Protein AF-A0A5R1Z1X8-F1 (afdb_monomer)

Solvent-accessible surface area (backbone atoms only — not comparable to full-atom values): 11092 Å² total; per-residue (Å²): 128,85,74,76,87,57,72,74,75,37,74,92,45,67,73,65,68,77,45,80,35,61,63,81,52,94,76,47,66,66,71,67,28,64,39,54,99,92,38,79,54,52,81,64,60,71,83,35,52,43,50,48,66,38,90,89,41,70,62,72,65,45,33,52,54,50,53,50,54,43,47,51,56,52,50,58,60,59,70,70,65,75,91,75,96,71,67,66,36,78,40,75,47,80,48,78,76,47,49,74,57,95,52,37,78,77,45,58,49,54,54,52,50,55,52,44,54,53,40,46,74,52,57,19,48,74,46,75,70,58,67,83,80,42,56,89,53,40,82,72,51,46,82,71,40,95,44,67,70,58,28,49,51,55,50,50,54,53,53,52,49,52,50,50,30,60,77,66,74,48,80,68,84,70,58,74,39,80,77,97

Nearest PDB structures (foldseek):
  6u7l-assembly1_B  TM=9.646E-01  e=3.466E-11  Escherichia coli K-12
  6u7l-assembly2_C  TM=9.697E-01  e=1.809E-10  Escherichia coli K-12
  6u7l-assembly2_D  TM=9.682E-01  e=2.173E-10  Escherichia coli K-12
  6u7l-assembly1_A  TM=9.613E-01  e=1.809E-10  Escherichia coli K-12

Foldseek 3Di:
DPDDPCPCPPCVVVLQAAAEACQPDPDDPCNVQPADPVGHHRDDDPLSYQHQPPPPADDPVSSVVSNVVSVVVSCVVVVPDDDDDDQLLADAEEDDDFQDDPCCVVPVVVVVVVVCVVSVVSNHHYYYDDLLVCVVVLVVVLVVDPDPVRSVVSVVVNVVVVVVCVVVVHDSVCPVPNGD

Sequence (180 aa):
LRPMPTPPLNPKRGGDVIVTGLGCAQLQPERLLEGTEDVPAIAVESASIVRLQDEQHVGFKSMVDDILRVAERHLTKLNQRQRETCPASELVVGMQCGGSDAFSGVTANPAVGYASDLLVRCGATVMFSEVTEVRDAIHLLTPRAINEAVGKRLLDEMAWYDNYLEMGKTDRGATPSPRN

Secondary structure (DSSP, 8-state):
-PPP--GGGSGGGTT---EEE-SSSSS-HHHHHS-BTTB------GGGEEETT-TT--HHHHHHHHHHHHHHHHHHHHTT-------GGG-EEEE--SS--TTGGGTHHHHHHHHHHHHHHTT-EEEE--HHHHGGGHHHHGGGSSSHHHHHHHHHHHHHHHHHHHHHT--STT-S-S--

InterPro domains:
  IPR048332 D-galactarate/Altronate dehydratase, C-terminal domain [PF20629] (88-180)
  IPR052172 UxaA family altronate/galactarate dehydratases [PTHR30536] (11-180)

pLDDT: mean 86.93, std 13.55, range [37.25, 98.44]

Organism: Salmonella enteritidis (NCBI:txid149539)

Mean predicted aligned error: 7.52 Å

Radius of gyration: 22.08 Å; Cα contacts (8 Å, |Δi|>4): 144; chains: 1; bounding box: 52×45×54 Å

Structure (mmCIF, N/CA/C/O backbone):
data_AF-A0A5R1Z1X8-F1
#
_entry.id   AF-A0A5R1Z1X8-F1
#
loop_
_atom_site.group_PDB
_atom_site.id
_atom_site.type_symbol
_atom_site.label_atom_id
_atom_site.label_alt_id
_atom_site.label_comp_id
_atom_site.label_asym_id
_atom_site.label_entity_id
_atom_site.label_seq_id
_atom_site.pdbx_PDB_ins_code
_atom_site.Cartn_x
_atom_site.Cartn_y
_atom_site.Cartn_z
_atom_site.occupancy
_atom_site.B_iso_or_equiv
_atom_site.auth_seq_id
_atom_site.auth_comp_id
_atom_site.auth_asym_id
_atom_site.auth_atom_id
_atom_site.pdbx_PDB_model_num
ATOM 1 N N . LEU A 1 1 ? -11.081 17.308 -4.611 1.00 39.88 1 LEU A N 1
ATOM 2 C CA . LEU A 1 1 ? -10.103 16.675 -3.699 1.00 39.88 1 LEU A CA 1
ATOM 3 C C . LEU A 1 1 ? -10.049 15.203 -4.078 1.00 39.88 1 LEU A C 1
ATOM 5 O O . LEU A 1 1 ? -11.066 14.546 -3.902 1.00 39.88 1 LEU A O 1
ATOM 9 N N . ARG A 1 2 ? -8.948 14.699 -4.663 1.00 37.34 2 ARG A N 1
ATOM 10 C CA . ARG A 1 2 ? -8.756 13.239 -4.735 1.00 37.34 2 ARG A CA 1
ATOM 11 C C . ARG A 1 2 ? -8.774 12.748 -3.280 1.00 37.34 2 ARG A C 1
ATOM 13 O O . ARG A 1 2 ? -8.049 13.336 -2.472 1.00 37.34 2 ARG A O 1
ATOM 20 N N . PRO A 1 3 ? -9.645 11.803 -2.911 1.00 43.66 3 PRO A N 1
ATOM 21 C CA . PRO A 1 3 ? -9.732 11.340 -1.534 1.00 43.66 3 PRO A CA 1
ATOM 22 C C . PRO A 1 3 ? -8.374 10.790 -1.080 1.00 43.66 3 PRO A C 1
ATOM 24 O O . PRO A 1 3 ? -7.593 10.293 -1.894 1.00 43.66 3 PRO A O 1
ATOM 27 N N . MET A 1 4 ? -8.068 10.938 0.215 1.00 42.44 4 MET A N 1
ATOM 28 C CA . MET A 1 4 ? -6.845 10.386 0.808 1.00 42.44 4 MET A CA 1
ATOM 29 C C . MET A 1 4 ? -6.696 8.905 0.428 1.00 42.44 4 MET A C 1
ATOM 31 O O . MET A 1 4 ? -7.718 8.220 0.366 1.00 42.44 4 MET A O 1
ATOM 35 N N . PRO A 1 5 ? -5.470 8.392 0.214 1.00 51.84 5 PRO A N 1
ATOM 36 C CA . PRO A 1 5 ? -5.230 6.998 -0.161 1.00 51.84 5 PRO A CA 1
ATOM 37 C C . PRO A 1 5 ? -5.618 6.048 0.976 1.00 51.84 5 PRO A C 1
ATOM 39 O O . PRO A 1 5 ? -4.783 5.662 1.785 1.00 51.84 5 PRO A O 1
ATOM 42 N N . THR A 1 6 ? -6.918 5.775 1.093 1.00 62.97 6 THR A N 1
ATOM 43 C CA . THR A 1 6 ? -7.608 4.733 1.865 1.00 62.97 6 THR A CA 1
ATOM 44 C C . THR A 1 6 ? -6.940 4.232 3.165 1.00 62.97 6 THR A C 1
ATOM 46 O O . THR A 1 6 ? -6.949 3.019 3.401 1.00 62.97 6 THR A O 1
ATOM 49 N N . PRO A 1 7 ? -6.392 5.077 4.075 1.00 63.84 7 PRO A N 1
ATOM 50 C CA . PRO A 1 7 ? -5.714 4.557 5.270 1.00 63.84 7 PRO A CA 1
ATOM 51 C C . PRO A 1 7 ? -6.625 3.732 6.208 1.00 63.84 7 PRO A C 1
ATOM 53 O O . PRO A 1 7 ? -6.124 2.774 6.809 1.00 63.84 7 PRO A O 1
ATOM 56 N N . PRO A 1 8 ? -7.937 4.044 6.337 1.00 70.44 8 PRO A N 1
ATOM 57 C CA . PRO A 1 8 ? -8.898 3.226 7.080 1.00 70.44 8 PRO A CA 1
ATOM 58 C C . PRO A 1 8 ? -9.095 1.810 6.531 1.00 70.44 8 PRO A C 1
ATOM 60 O O . PRO A 1 8 ? -9.349 0.897 7.307 1.00 70.44 8 PRO A O 1
ATOM 63 N N . LEU A 1 9 ? -8.954 1.613 5.216 1.00 78.06 9 LEU A N 1
ATOM 64 C CA . LEU A 1 9 ? -9.200 0.327 4.548 1.00 78.06 9 LEU A CA 1
ATOM 65 C C . LEU A 1 9 ? -7.964 -0.580 4.533 1.00 78.06 9 LEU A C 1
ATOM 67 O O . LEU A 1 9 ? -8.013 -1.697 4.026 1.00 78.06 9 LEU A O 1
ATOM 71 N N . ASN A 1 10 ? -6.840 -0.122 5.088 1.00 84.44 10 ASN A N 1
ATOM 72 C CA . ASN A 1 10 ? -5.651 -0.951 5.204 1.00 84.44 10 ASN A CA 1
ATOM 73 C C . ASN A 1 10 ? -5.954 -2.184 6.089 1.00 84.44 10 ASN A C 1
ATOM 75 O O . ASN A 1 10 ? -6.389 -1.999 7.230 1.00 84.44 10 ASN A O 1
ATOM 79 N N . PRO A 1 11 ? -5.653 -3.423 5.648 1.00 86.00 11 PRO A N 1
ATOM 80 C CA . PRO A 1 11 ? -5.932 -4.644 6.415 1.00 86.00 11 PRO A CA 1
ATOM 81 C C . PRO A 1 11 ? -5.355 -4.644 7.838 1.00 86.00 11 PRO A C 1
ATOM 83 O O . PRO A 1 11 ? -5.917 -5.257 8.747 1.00 86.00 11 PRO A O 1
ATOM 86 N N . LYS A 1 12 ? -4.266 -3.894 8.078 1.00 87.00 12 LYS A N 1
ATOM 87 C CA . LYS A 1 12 ? -3.667 -3.723 9.412 1.00 87.00 12 LYS A CA 1
ATOM 88 C C . LYS A 1 12 ? -4.596 -3.022 10.409 1.00 87.00 12 LYS A C 1
ATOM 90 O O . LYS A 1 12 ? -4.408 -3.184 11.610 1.00 87.00 12 LYS A O 1
ATOM 95 N N . 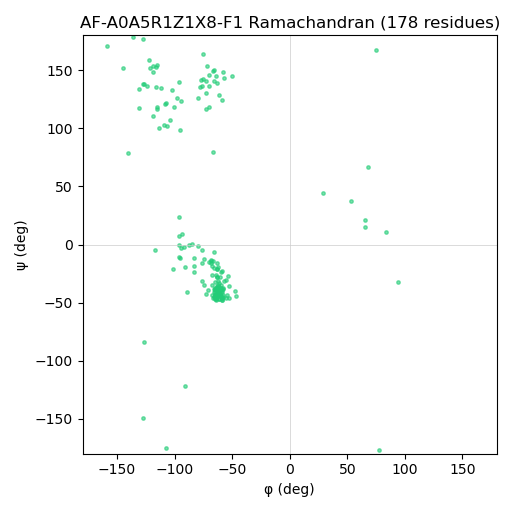ARG A 1 13 ? -5.601 -2.275 9.939 1.00 85.56 13 ARG A N 1
ATOM 96 C CA . ARG A 1 13 ? -6.658 -1.682 10.777 1.00 85.56 13 ARG A CA 1
ATOM 97 C C . ARG A 1 13 ? -7.703 -2.709 11.215 1.00 85.56 13 ARG A C 1
ATOM 99 O O . ARG A 1 13 ? -8.446 -2.449 12.148 1.00 85.56 13 ARG A O 1
ATOM 106 N N . GLY A 1 14 ? -7.753 -3.884 10.580 1.00 83.25 14 GLY A N 1
ATOM 107 C CA . GLY A 1 14 ? -8.700 -4.948 10.926 1.00 83.25 14 GLY A CA 1
ATOM 108 C C . GLY A 1 14 ? -10.164 -4.600 10.681 1.00 83.25 14 GLY A C 1
ATOM 109 O O . GLY A 1 14 ? -11.020 -5.198 11.321 1.00 83.25 14 GLY A O 1
ATOM 110 N N . GLY A 1 15 ? -10.435 -3.609 9.823 1.00 83.00 15 GLY A N 1
ATOM 111 C CA . GLY A 1 15 ? -11.780 -3.064 9.633 1.00 83.00 15 GLY A CA 1
ATOM 112 C C . GLY A 1 15 ? -12.336 -2.359 10.873 1.00 83.00 15 GLY A C 1
ATOM 113 O O . GLY A 1 15 ? -13.536 -2.131 10.943 1.00 83.00 15 GLY A O 1
ATOM 114 N N . ASP A 1 16 ? -11.487 -2.038 11.854 1.00 87.31 16 ASP A N 1
ATOM 115 C CA . ASP A 1 16 ? -11.905 -1.478 13.131 1.00 87.31 16 ASP A CA 1
ATOM 116 C C . ASP A 1 16 ? -11.384 -0.041 13.269 1.00 87.31 16 ASP A C 1
ATOM 118 O O . ASP A 1 16 ? -10.200 0.201 13.523 1.00 87.31 16 ASP A O 1
ATOM 122 N N . VAL A 1 17 ? -12.263 0.926 13.005 1.00 89.12 17 VAL A N 1
ATOM 123 C CA . VAL A 1 17 ? -11.924 2.349 12.899 1.00 89.12 17 VAL A CA 1
ATOM 124 C C . VAL A 1 17 ? -12.828 3.154 13.824 1.00 89.12 17 VAL A C 1
ATOM 126 O O . VAL A 1 17 ? -14.030 2.918 13.897 1.00 89.12 17 VAL A O 1
ATOM 129 N N . ILE A 1 18 ? -12.234 4.126 14.514 1.00 91.12 18 ILE A N 1
ATOM 130 C CA . ILE A 1 18 ? -12.948 5.128 15.309 1.00 91.12 18 ILE A CA 1
ATOM 131 C C . ILE A 1 18 ? -12.977 6.417 14.500 1.00 91.12 18 ILE A C 1
ATOM 133 O O . ILE A 1 18 ? -11.946 6.838 13.967 1.00 91.12 18 ILE A O 1
ATOM 137 N N . VAL A 1 19 ? -14.145 7.046 14.418 1.00 90.56 19 VAL A N 1
ATOM 138 C CA . VAL A 1 19 ? -14.314 8.316 13.716 1.00 90.56 19 VAL A CA 1
ATOM 139 C C . VAL A 1 19 ? -14.691 9.385 14.721 1.00 90.56 19 VAL A C 1
ATOM 141 O O . VAL A 1 19 ? -15.752 9.329 15.331 1.00 90.56 19 VAL A O 1
ATOM 144 N N . THR A 1 20 ? -13.831 10.385 14.868 1.00 89.25 20 THR A N 1
ATOM 145 C CA . THR A 1 20 ? -14.097 11.522 15.747 1.00 89.25 20 THR A CA 1
ATOM 146 C C . THR A 1 20 ? -14.384 12.752 14.902 1.00 89.25 20 THR A C 1
ATOM 148 O O . THR A 1 20 ? -13.546 13.180 14.109 1.00 89.25 20 THR A O 1
ATOM 151 N N . GLY A 1 21 ? -15.571 13.325 15.075 1.00 88.56 21 GLY A N 1
ATOM 152 C CA . GLY A 1 21 ? -16.000 14.549 14.413 1.00 88.56 21 GLY A CA 1
ATOM 153 C C . GLY A 1 21 ? -16.313 15.641 15.427 1.00 88.56 21 GLY A C 1
ATOM 154 O O . GLY A 1 21 ? -16.800 15.369 16.519 1.00 88.56 21 GLY A O 1
ATOM 155 N N . LEU A 1 22 ? -16.086 16.901 15.055 1.00 85.19 22 LEU A N 1
ATOM 156 C CA . LEU A 1 22 ? -16.482 18.031 15.902 1.00 85.19 22 LEU A CA 1
ATOM 157 C C . LEU A 1 22 ? -18.005 18.110 16.095 1.00 85.19 22 LEU A C 1
ATOM 159 O O . LEU A 1 22 ? -18.442 18.593 17.126 1.00 85.19 22 LEU A O 1
ATOM 163 N N . GLY A 1 23 ? -18.810 17.630 15.142 1.00 74.75 23 GLY A N 1
ATOM 164 C CA . GLY A 1 23 ? -20.280 17.675 15.191 1.00 74.75 23 GLY A CA 1
ATOM 165 C C . GLY A 1 23 ? -20.892 18.894 14.486 1.00 74.75 23 GLY A C 1
ATOM 166 O O . GLY A 1 23 ? -21.925 18.762 13.842 1.00 74.75 23 GLY A O 1
ATOM 167 N N . CYS A 1 24 ? -20.213 20.047 14.476 1.00 69.19 24 CYS A N 1
ATOM 168 C CA . CYS A 1 24 ? -20.646 21.259 13.753 1.00 69.19 24 CYS A CA 1
ATOM 169 C C . CYS A 1 24 ? -20.045 21.424 12.344 1.00 69.19 24 CYS A C 1
ATOM 171 O O . CYS A 1 24 ? -20.332 22.398 11.646 1.00 69.19 24 CYS A O 1
ATOM 173 N N . ALA A 1 25 ? -19.160 20.514 11.928 1.00 68.69 25 ALA A N 1
ATOM 174 C CA . ALA A 1 25 ? -18.438 20.639 10.669 1.00 68.69 25 ALA A CA 1
ATOM 175 C C . ALA A 1 25 ? -19.367 20.434 9.459 1.00 68.69 25 ALA A C 1
ATOM 177 O O . ALA A 1 25 ? -20.266 19.594 9.474 1.00 68.69 25 ALA A O 1
ATOM 178 N N . GLN A 1 26 ? -19.103 21.158 8.367 1.00 69.00 26 GLN A N 1
ATOM 179 C CA . GLN A 1 26 ? -19.806 20.960 7.088 1.00 69.00 26 GLN A CA 1
ATOM 180 C C . GLN A 1 26 ? -19.610 19.540 6.529 1.00 69.00 26 GLN A C 1
ATOM 182 O O . GLN A 1 26 ? -20.465 19.017 5.810 1.00 69.00 26 GLN A O 1
ATOM 187 N N . LEU A 1 27 ? -18.481 18.911 6.869 1.00 73.94 27 LEU A N 1
ATOM 188 C CA . LEU A 1 27 ? -18.220 17.508 6.594 1.00 73.94 27 LEU A CA 1
ATOM 189 C C . LEU A 1 27 ? -18.598 16.674 7.820 1.00 73.94 27 LEU A C 1
ATOM 191 O O . LEU A 1 27 ? -17.835 16.580 8.780 1.00 73.94 27 LEU A O 1
ATOM 195 N N . GLN A 1 28 ? -19.788 16.087 7.768 1.00 76.38 28 GLN A N 1
ATOM 196 C CA . GLN A 1 28 ? -20.245 15.132 8.771 1.00 76.38 28 GLN A CA 1
ATOM 197 C C . GLN A 1 28 ? -19.547 13.774 8.569 1.00 76.38 28 GLN A C 1
ATOM 199 O O . GLN A 1 28 ? -19.338 13.385 7.413 1.00 76.38 28 GLN A O 1
ATOM 204 N N . PRO A 1 29 ? -19.182 13.056 9.651 1.00 77.25 29 PRO A N 1
ATOM 205 C CA . PRO A 1 29 ? -18.546 11.738 9.588 1.00 77.25 29 PRO A CA 1
ATOM 206 C C . PRO A 1 29 ? -19.236 10.759 8.639 1.00 77.25 29 PRO A C 1
ATOM 208 O O . PRO A 1 29 ? -18.576 10.058 7.885 1.00 77.25 29 PRO A O 1
ATOM 211 N N . GLU A 1 30 ? -20.563 10.757 8.617 1.00 76.94 30 GLU A N 1
ATOM 212 C CA . GLU A 1 30 ? -21.377 9.830 7.833 1.00 76.94 30 GLU A CA 1
ATOM 213 C C . GLU A 1 30 ? -21.132 10.009 6.331 1.00 76.94 30 GLU A C 1
ATOM 215 O O . GLU A 1 30 ? -20.954 9.031 5.611 1.00 76.94 30 GLU A O 1
ATOM 220 N N . ARG A 1 31 ? -20.965 11.257 5.875 1.00 77.00 31 ARG A N 1
ATOM 221 C CA . ARG A 1 31 ? -20.642 11.567 4.473 1.00 77.00 31 ARG A CA 1
ATOM 222 C C . ARG A 1 31 ? -19.250 11.092 4.060 1.00 77.00 31 ARG A C 1
ATOM 224 O O . ARG A 1 31 ? -19.006 10.879 2.880 1.00 77.00 31 ARG A O 1
ATOM 231 N N . LEU A 1 32 ? -18.319 10.975 5.009 1.00 77.31 32 LEU A N 1
ATOM 232 C CA . LEU A 1 32 ? -16.995 10.404 4.748 1.00 77.31 32 LEU A CA 1
ATOM 233 C C . LEU A 1 32 ? -17.067 8.873 4.631 1.00 77.31 32 LEU A C 1
ATOM 235 O O . LEU A 1 32 ? -16.278 8.277 3.903 1.00 77.31 32 LEU A O 1
ATOM 239 N N . LEU A 1 33 ? -18.001 8.249 5.351 1.00 81.75 33 LEU A N 1
ATOM 240 C CA . LEU A 1 33 ? -18.160 6.799 5.426 1.00 81.75 33 LEU A CA 1
ATOM 241 C C . LEU A 1 33 ? -18.963 6.213 4.260 1.00 81.75 33 LEU A C 1
ATOM 243 O O . LEU A 1 33 ? -18.75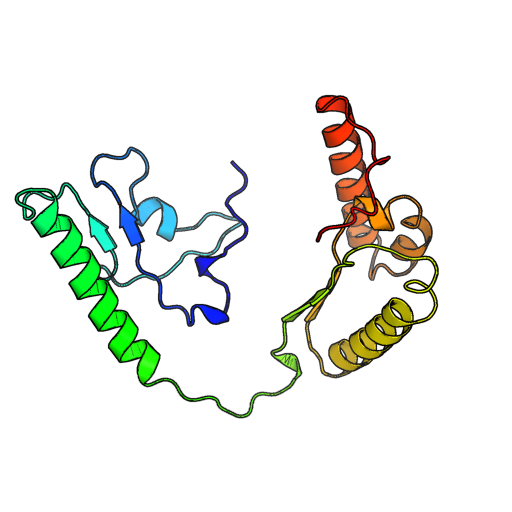8 5.051 3.926 1.00 81.75 33 LEU A O 1
ATOM 247 N N . GLU A 1 34 ? -19.817 7.003 3.609 1.00 81.31 34 GLU A N 1
ATOM 248 C CA . GLU A 1 34 ? -20.609 6.594 2.435 1.00 81.31 34 GLU A CA 1
ATOM 249 C C . GLU A 1 34 ? -19.758 6.229 1.202 1.00 81.31 34 GLU A C 1
ATOM 251 O O . GLU A 1 34 ? -20.219 5.481 0.341 1.00 81.31 34 GLU A O 1
ATOM 256 N N . GLY A 1 35 ? -18.506 6.695 1.132 1.00 76.75 35 GLY A N 1
ATOM 257 C CA . GLY A 1 35 ? -17.620 6.463 -0.011 1.00 76.75 35 GLY A CA 1
ATOM 258 C C . GLY A 1 35 ? -17.925 7.355 -1.224 1.00 76.75 35 GLY A C 1
ATOM 259 O O . GLY A 1 35 ? -18.770 8.247 -1.188 1.00 76.75 35 GLY A O 1
ATOM 260 N N . THR A 1 36 ? -17.188 7.139 -2.310 1.00 78.56 36 THR A N 1
ATOM 261 C CA . THR A 1 36 ? -17.365 7.779 -3.625 1.00 78.56 36 THR A CA 1
ATOM 262 C C . THR A 1 36 ? -17.242 6.721 -4.726 1.00 78.56 36 THR A C 1
ATOM 264 O O . THR A 1 36 ? -16.957 5.565 -4.431 1.00 78.56 36 THR A O 1
ATOM 267 N N . GLU A 1 37 ? -17.407 7.087 -6.004 1.00 78.19 37 GLU A N 1
ATOM 268 C CA . GLU A 1 37 ? -17.171 6.149 -7.124 1.00 78.19 37 GLU A CA 1
ATOM 269 C C . GLU A 1 37 ? -15.786 5.475 -7.054 1.00 78.19 37 GLU A C 1
ATOM 271 O O . GLU A 1 37 ? -15.656 4.292 -7.356 1.00 78.19 37 GLU A O 1
ATOM 276 N N . ASP A 1 38 ? -14.773 6.211 -6.587 1.00 74.75 38 ASP A N 1
ATOM 277 C CA . ASP A 1 38 ? -13.384 5.742 -6.493 1.00 74.75 38 ASP A CA 1
ATOM 278 C C . ASP A 1 38 ? -12.997 5.174 -5.116 1.00 74.75 38 ASP A C 1
ATOM 280 O O . ASP A 1 38 ? -11.909 4.615 -4.961 1.00 74.75 38 ASP A O 1
ATOM 284 N N . VAL A 1 39 ? -13.831 5.358 -4.086 1.00 73.06 39 VAL A N 1
ATOM 285 C CA . VAL A 1 39 ? -13.507 4.974 -2.703 1.00 73.06 39 VAL A CA 1
ATOM 286 C C . VAL A 1 39 ? -14.659 4.187 -2.106 1.00 73.06 39 VAL A C 1
ATOM 288 O O . VAL A 1 39 ? -15.740 4.745 -1.934 1.00 73.06 39 VAL A O 1
ATOM 291 N N . PRO A 1 40 ? -14.449 2.918 -1.727 1.00 80.62 40 PRO A N 1
ATOM 292 C CA . PRO A 1 40 ? -15.526 2.127 -1.165 1.00 80.62 40 PRO A CA 1
ATOM 293 C C . PRO A 1 40 ? -15.961 2.692 0.189 1.00 80.62 40 PRO A C 1
ATOM 295 O O . PRO A 1 40 ? -15.157 3.247 0.945 1.00 80.62 40 PRO A O 1
ATOM 298 N N . ALA A 1 41 ? -17.247 2.513 0.488 1.00 83.06 41 ALA A N 1
ATOM 299 C CA . ALA A 1 41 ? -17.823 2.872 1.772 1.00 83.06 41 ALA A CA 1
ATOM 300 C C . ALA A 1 41 ? -17.089 2.162 2.920 1.00 83.06 41 ALA A C 1
ATOM 302 O O . ALA A 1 41 ? -16.701 0.995 2.814 1.00 83.06 41 ALA A O 1
ATOM 303 N N . ILE A 1 42 ? -16.928 2.862 4.038 1.00 82.56 42 ILE A N 1
ATOM 304 C CA . ILE A 1 42 ? -16.342 2.313 5.257 1.00 82.56 42 ILE A CA 1
ATOM 305 C C . ILE A 1 42 ? -17.495 2.054 6.220 1.00 82.56 42 ILE A C 1
ATOM 307 O O . ILE A 1 42 ? -18.076 2.979 6.782 1.00 82.56 42 ILE A O 1
ATOM 311 N N . ALA A 1 43 ? -17.825 0.780 6.419 1.00 81.69 43 ALA A N 1
ATOM 312 C CA . ALA A 1 43 ? -18.815 0.395 7.412 1.00 81.69 43 ALA A CA 1
ATOM 313 C C . ALA A 1 43 ? -18.248 0.624 8.819 1.00 81.69 43 ALA A C 1
ATOM 315 O O . ALA A 1 43 ? -17.247 0.018 9.200 1.00 81.69 43 ALA A O 1
ATOM 316 N N . VAL A 1 44 ? -18.893 1.502 9.585 1.00 84.50 44 VAL A N 1
ATOM 317 C CA . VAL A 1 44 ? -18.536 1.808 10.973 1.00 84.50 44 VAL A CA 1
ATOM 318 C C . VAL A 1 44 ? -19.804 1.738 11.809 1.00 84.50 44 VAL A C 1
ATOM 320 O O . VAL A 1 44 ? -20.845 2.270 11.421 1.00 84.50 44 VAL A O 1
ATOM 323 N N . GLU A 1 45 ? -19.733 1.065 12.954 1.00 85.06 45 GLU A N 1
ATOM 324 C CA . GLU A 1 45 ? -20.836 1.048 13.911 1.00 85.06 45 GLU A CA 1
ATOM 325 C C . GLU A 1 45 ? -21.082 2.472 14.422 1.00 85.06 45 GLU A C 1
ATOM 327 O O . GLU A 1 45 ? -20.135 3.191 14.734 1.00 85.06 45 GLU A O 1
ATOM 332 N N . SER A 1 46 ? -22.341 2.891 14.576 1.00 84.12 46 SER A N 1
ATOM 333 C CA . SER A 1 46 ? -22.650 4.240 15.081 1.00 84.12 46 SER A CA 1
ATOM 334 C C . SER A 1 46 ? -21.989 4.520 16.432 1.00 84.12 46 SER A C 1
ATOM 336 O O . SER A 1 46 ? -21.590 5.644 16.708 1.00 84.12 46 SER A O 1
ATOM 338 N N . ALA A 1 47 ? -21.801 3.480 17.248 1.00 85.38 47 ALA A N 1
ATOM 339 C CA . ALA A 1 47 ? -21.133 3.578 18.537 1.00 85.38 47 ALA A CA 1
ATOM 340 C C . ALA A 1 47 ? -19.623 3.878 18.436 1.00 85.38 47 ALA A C 1
ATOM 342 O O . ALA A 1 47 ? -18.996 4.161 19.455 1.00 85.38 47 ALA A O 1
ATOM 343 N N . SER A 1 48 ? -19.023 3.758 17.253 1.00 90.88 48 SER A N 1
ATOM 344 C CA . SER A 1 48 ? -17.619 4.070 16.952 1.00 90.88 48 SER A CA 1
ATOM 345 C C . SER A 1 48 ? -17.442 5.479 16.373 1.00 90.88 48 SER A C 1
ATOM 347 O O . SER A 1 48 ? -16.314 5.888 16.086 1.00 90.88 48 SER A O 1
ATOM 349 N N . ILE A 1 49 ? -18.543 6.219 16.205 1.00 90.12 49 ILE A N 1
ATOM 350 C CA . ILE A 1 49 ? -18.552 7.618 15.787 1.00 90.12 49 ILE A CA 1
ATOM 351 C C . ILE A 1 49 ? -18.744 8.487 17.032 1.00 90.12 49 ILE A C 1
ATOM 353 O O . ILE A 1 49 ? -19.774 8.410 17.695 1.00 90.12 49 ILE A O 1
ATOM 357 N N . VAL A 1 50 ? -17.763 9.336 17.337 1.00 90.38 50 VAL A N 1
ATOM 358 C CA . VAL A 1 50 ? -17.816 10.277 18.464 1.00 90.38 50 VAL A CA 1
ATOM 359 C C . VAL A 1 50 ? -18.003 11.693 17.932 1.00 90.38 50 VAL A C 1
ATOM 361 O O . VAL A 1 50 ? -17.182 12.186 17.152 1.00 90.38 50 VAL A O 1
ATOM 364 N N . ARG A 1 51 ? -19.079 12.359 18.361 1.00 91.19 51 ARG A N 1
ATOM 365 C CA . ARG A 1 51 ? -19.420 13.736 17.980 1.00 91.19 51 ARG A CA 1
ATOM 366 C C . ARG A 1 51 ? -19.157 14.671 19.152 1.00 91.19 51 ARG A C 1
ATOM 368 O O . ARG A 1 51 ? -19.950 14.750 20.076 1.00 91.19 51 ARG A O 1
ATOM 375 N N . LEU A 1 52 ? -18.044 15.394 19.108 1.00 89.12 52 LEU A N 1
ATOM 376 C CA . LEU A 1 52 ? -17.541 16.119 20.277 1.00 89.12 52 LEU A CA 1
ATOM 377 C C . LEU A 1 52 ? -18.493 17.214 20.776 1.00 89.12 52 LEU A C 1
ATOM 379 O O . LEU A 1 52 ? -18.611 17.394 21.978 1.00 89.12 52 LEU A O 1
ATOM 383 N N . GLN A 1 53 ? -19.186 17.929 19.890 1.00 87.19 53 GLN A N 1
ATOM 384 C CA . GLN A 1 53 ? -20.131 18.992 20.267 1.00 87.19 53 GLN A CA 1
ATOM 385 C C . GLN A 1 53 ? -21.591 18.525 20.325 1.00 87.19 53 GLN A C 1
ATOM 387 O O . GLN A 1 53 ? -22.499 19.337 20.159 1.00 87.19 53 GLN A O 1
ATOM 392 N N . ASP A 1 54 ? -21.827 17.230 20.525 1.00 87.31 54 ASP A N 1
ATOM 393 C CA . ASP A 1 54 ? -23.164 16.731 20.840 1.00 87.31 54 ASP A CA 1
ATOM 394 C C . ASP A 1 54 ? -23.641 17.279 22.202 1.00 87.31 54 ASP A C 1
ATOM 396 O O . ASP A 1 54 ? -22.839 17.466 23.122 1.00 87.31 54 ASP A O 1
ATOM 400 N N . GLU A 1 55 ? -24.944 17.542 22.331 1.00 88.69 55 GLU A N 1
ATOM 401 C CA . GLU A 1 55 ? -25.564 18.124 23.531 1.00 88.69 55 GLU A CA 1
ATOM 402 C C . GLU A 1 55 ? -25.346 17.266 24.787 1.00 88.69 55 GLU A C 1
ATOM 404 O O . GLU A 1 55 ? -25.376 17.782 25.906 1.00 88.69 55 GLU A O 1
ATOM 409 N N . GLN A 1 56 ? -25.075 15.967 24.617 1.00 87.69 56 GLN A N 1
ATOM 410 C CA . GLN A 1 56 ? -24.734 15.068 25.720 1.00 87.69 56 GLN A CA 1
ATOM 411 C C . GLN A 1 56 ? -23.395 15.402 26.408 1.00 87.69 56 GLN A C 1
ATOM 413 O O . GLN A 1 56 ? -23.162 14.960 27.537 1.00 87.69 56 GLN A O 1
ATOM 418 N N . HIS A 1 57 ? -22.495 16.148 25.754 1.00 91.69 57 HIS A N 1
ATOM 419 C CA . HIS A 1 57 ? -21.169 16.453 26.288 1.00 91.69 57 HIS A CA 1
ATOM 420 C C . HIS A 1 57 ? -21.138 17.789 27.028 1.00 91.69 57 HIS A C 1
ATOM 422 O O . HIS A 1 57 ? -21.384 18.855 26.466 1.00 91.69 57 HIS A O 1
ATOM 428 N N . VAL A 1 58 ? -20.716 17.751 28.294 1.00 92.06 58 VAL A N 1
ATOM 429 C CA . VAL A 1 58 ? -20.543 18.957 29.115 1.00 92.06 58 VAL A CA 1
ATOM 430 C C . VAL A 1 58 ? -19.057 19.221 29.345 1.00 92.06 58 VAL A C 1
ATOM 432 O O . VAL A 1 58 ? -18.401 18.586 30.173 1.00 92.06 58 VAL A O 1
ATOM 435 N N . GLY A 1 59 ? -18.524 20.192 28.600 1.00 91.44 59 GLY A N 1
ATOM 436 C CA . GLY A 1 59 ? -17.121 20.604 28.656 1.00 91.44 59 GLY A CA 1
ATOM 437 C C . GLY A 1 59 ? -16.153 19.624 27.980 1.00 91.44 59 GLY A C 1
ATOM 438 O O . GLY A 1 59 ? -16.484 18.484 27.670 1.00 91.44 59 GLY A O 1
ATOM 439 N N . PHE A 1 60 ? -14.912 20.073 27.768 1.00 92.94 60 PHE A N 1
ATOM 440 C CA . PHE A 1 60 ? -13.895 19.315 27.025 1.00 92.94 60 PHE A CA 1
ATOM 441 C C . PHE A 1 60 ? -13.601 17.934 27.627 1.00 92.94 60 PHE A C 1
ATOM 443 O O . PHE A 1 60 ? -13.432 16.960 26.900 1.00 92.94 60 PHE A O 1
ATOM 450 N N . LYS A 1 61 ? -13.589 17.833 28.962 1.00 95.56 61 LYS A N 1
ATOM 451 C CA . LYS A 1 61 ? -13.320 16.568 29.653 1.00 95.56 61 LYS A CA 1
ATOM 452 C C . LYS A 1 61 ? -14.347 15.490 29.293 1.00 95.56 61 LYS A C 1
ATOM 454 O O . LYS A 1 61 ? -13.949 14.375 28.994 1.00 95.56 61 LYS A O 1
ATOM 459 N N . SER A 1 62 ? -15.636 15.836 29.244 1.00 95.19 62 SER A N 1
ATOM 460 C CA . SER A 1 62 ? -16.697 14.891 28.873 1.00 95.19 62 SER A CA 1
ATOM 461 C C . SER A 1 62 ? -16.521 14.348 27.451 1.00 95.19 62 SER A C 1
ATOM 463 O O . SER A 1 62 ? -16.764 13.167 27.220 1.00 95.19 62 SER A O 1
ATOM 465 N N . MET A 1 63 ? -16.049 15.185 26.522 1.00 94.69 63 MET A N 1
ATOM 466 C CA . MET A 1 63 ? -15.764 14.779 25.143 1.00 94.69 63 MET A CA 1
ATOM 467 C C . MET A 1 63 ? -14.599 13.784 25.089 1.00 94.69 63 MET A C 1
ATOM 469 O O . MET A 1 63 ? -14.685 12.751 24.433 1.00 94.69 63 MET A O 1
ATOM 473 N N . VAL A 1 64 ? -13.509 14.078 25.806 1.00 95.19 64 VAL A N 1
ATOM 474 C CA . VAL A 1 64 ? -12.332 13.198 25.868 1.00 95.19 64 VAL A CA 1
ATOM 475 C C . VAL A 1 64 ? -12.666 11.872 26.545 1.00 95.19 64 VAL A C 1
ATOM 477 O O . VAL A 1 64 ? -12.282 10.825 26.030 1.00 95.19 64 VAL A O 1
ATOM 480 N N . ASP A 1 65 ? -13.407 11.900 27.654 1.00 95.94 65 ASP A N 1
ATOM 481 C CA . ASP A 1 65 ? -13.821 10.694 28.376 1.00 95.94 65 ASP A CA 1
ATOM 482 C C . ASP A 1 65 ? -14.655 9.761 27.474 1.00 95.94 65 ASP A C 1
ATOM 484 O O . ASP A 1 65 ? -14.518 8.539 27.559 1.00 95.94 65 ASP A O 1
ATOM 488 N N . ASP A 1 66 ? -15.469 10.312 26.567 1.00 94.69 66 ASP A N 1
ATOM 489 C CA . ASP A 1 66 ? -16.232 9.514 25.603 1.00 94.69 66 ASP A CA 1
ATOM 490 C C . ASP A 1 66 ? -15.352 8.912 24.497 1.00 94.69 66 ASP A C 1
ATOM 492 O O . ASP A 1 66 ? -15.452 7.715 24.218 1.00 94.69 66 ASP A O 1
ATOM 496 N N . ILE A 1 67 ? -14.403 9.683 23.942 1.00 95.19 67 ILE A N 1
ATOM 497 C CA . ILE A 1 67 ? -13.395 9.143 23.008 1.00 95.19 67 ILE A CA 1
ATOM 498 C C . ILE A 1 67 ? -12.643 7.977 23.657 1.00 95.19 67 ILE A C 1
ATOM 500 O O . ILE A 1 67 ? -12.456 6.938 23.025 1.00 95.19 67 ILE A O 1
ATOM 504 N N . LEU A 1 68 ? -12.204 8.140 24.909 1.00 96.69 68 LEU A N 1
ATOM 505 C CA . LEU A 1 68 ? -11.446 7.116 25.627 1.00 96.69 68 LEU A CA 1
ATOM 506 C C . LEU A 1 68 ? -12.284 5.862 25.874 1.00 96.69 68 LEU A C 1
ATOM 508 O O . LEU A 1 68 ? -11.782 4.758 25.675 1.00 96.69 68 LEU A O 1
ATOM 512 N N . ARG A 1 69 ? -13.564 6.012 26.228 1.00 96.00 69 ARG A N 1
ATOM 513 C CA . ARG A 1 69 ? -14.486 4.882 26.400 1.00 96.00 69 ARG A CA 1
ATOM 514 C C . ARG A 1 69 ? -14.681 4.102 25.100 1.00 96.00 69 ARG A C 1
ATOM 516 O O . ARG A 1 69 ? -14.649 2.870 25.105 1.00 96.00 69 ARG A O 1
ATOM 523 N N . VAL A 1 70 ? -14.864 4.803 23.980 1.00 95.62 70 VAL A N 1
ATOM 524 C CA . VAL A 1 70 ? -14.950 4.166 22.660 1.00 95.62 70 VAL A CA 1
ATOM 525 C C . VAL A 1 70 ? -13.623 3.481 22.326 1.00 95.62 70 VAL A C 1
ATOM 527 O O . VAL A 1 70 ? -13.620 2.305 21.968 1.00 95.62 70 VAL A O 1
ATOM 530 N N . ALA A 1 71 ? -12.487 4.149 22.530 1.00 96.00 71 ALA A N 1
ATOM 531 C CA . ALA A 1 71 ? -11.167 3.568 22.299 1.00 96.00 71 ALA A CA 1
ATOM 532 C C . ALA A 1 71 ? -10.929 2.293 23.120 1.00 96.00 71 ALA A C 1
ATOM 534 O O . ALA A 1 71 ? -10.462 1.300 22.568 1.00 96.00 71 ALA A O 1
ATOM 535 N N . GLU A 1 72 ? -11.301 2.270 24.399 1.00 97.25 72 GLU A N 1
ATOM 536 C CA . GLU A 1 72 ? -11.143 1.104 25.272 1.00 97.25 72 GLU A CA 1
ATOM 537 C C . GLU A 1 72 ? -11.950 -0.107 24.784 1.00 97.25 72 GLU A C 1
ATOM 539 O O . GLU A 1 72 ? -11.437 -1.230 24.772 1.00 97.25 72 GLU A O 1
ATOM 544 N N . ARG A 1 73 ? -13.178 0.105 24.289 1.00 95.38 73 ARG A N 1
ATOM 545 C CA . ARG A 1 73 ? -13.987 -0.969 23.690 1.00 95.38 73 ARG A CA 1
ATOM 546 C C . ARG A 1 73 ? -13.305 -1.565 22.458 1.00 95.38 73 ARG A C 1
ATOM 548 O O . ARG A 1 73 ? -13.214 -2.787 22.332 1.00 95.38 73 ARG A O 1
ATOM 555 N N . HIS A 1 74 ? -12.808 -0.709 21.567 1.00 95.00 74 HIS A N 1
ATOM 556 C CA . HIS A 1 74 ? -12.100 -1.136 20.360 1.00 95.00 74 HIS A CA 1
ATOM 557 C C . HIS A 1 74 ? -10.793 -1.859 20.707 1.00 95.00 74 HIS A C 1
ATOM 559 O O . HIS A 1 74 ? -10.519 -2.927 20.167 1.00 95.00 74 HIS A O 1
ATOM 565 N N . LEU A 1 75 ? -10.013 -1.331 21.655 1.00 96.12 75 LEU A N 1
ATOM 566 C CA . LEU A 1 75 ? -8.783 -1.962 22.135 1.00 96.12 75 LEU A CA 1
ATOM 567 C C . LEU A 1 75 ? -9.060 -3.331 22.755 1.00 96.12 75 LEU A C 1
ATOM 569 O O . LEU A 1 75 ? -8.354 -4.283 22.440 1.00 96.12 75 LEU A O 1
ATOM 573 N N . THR A 1 76 ? -10.111 -3.459 23.567 1.00 96.31 76 THR A N 1
ATOM 574 C CA . THR A 1 76 ? -10.512 -4.738 24.175 1.00 96.31 76 THR A CA 1
ATOM 575 C C . THR A 1 76 ? -10.815 -5.790 23.109 1.00 96.31 76 THR A C 1
ATOM 577 O O . THR A 1 76 ? -10.315 -6.909 23.195 1.00 96.31 76 THR A O 1
ATOM 580 N N . LYS A 1 77 ? -11.580 -5.425 22.073 1.00 93.31 77 LYS A N 1
ATOM 581 C CA . LYS A 1 77 ? -11.883 -6.299 20.929 1.00 93.31 77 LYS A CA 1
ATOM 582 C C . LYS A 1 77 ? -10.625 -6.651 20.128 1.00 93.31 77 LYS A C 1
ATOM 584 O O . LYS A 1 77 ? -10.378 -7.819 19.838 1.00 93.31 77 LYS A O 1
ATOM 589 N N . LEU A 1 78 ? -9.801 -5.659 19.789 1.00 94.19 78 LEU A N 1
ATOM 590 C CA . LEU A 1 78 ? -8.578 -5.857 19.005 1.00 94.19 78 LEU A CA 1
ATOM 591 C C . LEU A 1 78 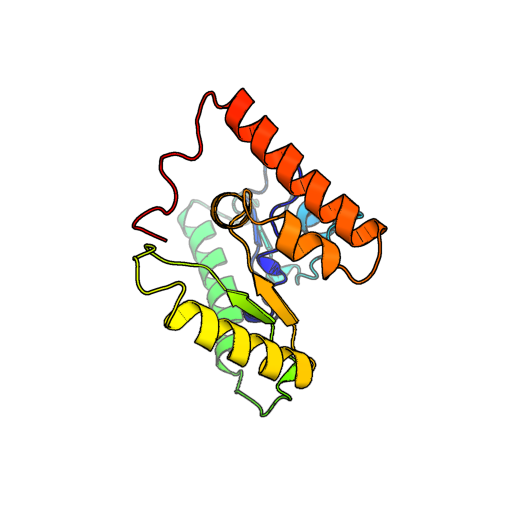? -7.533 -6.702 19.746 1.00 94.19 78 LEU A C 1
ATOM 593 O O . LEU A 1 78 ? -6.819 -7.469 19.102 1.00 94.19 78 LEU A O 1
ATOM 597 N N . ASN A 1 79 ? -7.478 -6.617 21.078 1.00 96.81 79 ASN A N 1
ATOM 598 C CA . ASN A 1 79 ? -6.557 -7.385 21.916 1.00 96.81 79 ASN A CA 1
ATOM 599 C C . ASN A 1 79 ? -6.888 -8.889 21.968 1.00 96.81 79 ASN A C 1
ATOM 601 O O . ASN A 1 79 ? -6.053 -9.689 22.379 1.00 96.81 79 ASN A O 1
ATOM 605 N N . GLN A 1 80 ? -8.086 -9.294 21.535 1.00 96.75 80 GLN A N 1
ATOM 606 C CA . GLN A 1 80 ? -8.473 -10.706 21.439 1.00 96.75 80 GLN A CA 1
ATOM 607 C C . GLN A 1 80 ? -7.994 -11.373 20.140 1.00 96.75 80 GLN A C 1
ATOM 609 O O . GLN A 1 80 ? -8.075 -12.595 20.011 1.00 96.75 80 GLN A O 1
ATOM 614 N N . ARG A 1 81 ? -7.509 -10.598 19.160 1.00 95.88 81 ARG A N 1
ATOM 615 C CA . ARG A 1 81 ? -7.099 -11.125 17.853 1.00 95.88 81 ARG A CA 1
ATOM 616 C C . ARG A 1 81 ? -5.822 -11.945 17.976 1.00 95.88 81 ARG A C 1
ATOM 618 O O . ARG A 1 81 ? -4.849 -11.520 18.594 1.00 95.88 81 ARG A O 1
ATOM 625 N N . GLN A 1 82 ? -5.803 -13.087 17.302 1.00 96.75 82 GLN A N 1
ATOM 626 C CA . GLN A 1 82 ? -4.625 -13.938 17.190 1.00 96.75 82 GLN A CA 1
ATOM 627 C C . GLN A 1 82 ? -4.167 -14.003 15.736 1.00 96.75 82 GLN A C 1
ATOM 629 O O . GLN A 1 82 ? -4.935 -13.749 14.809 1.00 96.75 82 GLN A O 1
ATOM 634 N N . ARG A 1 83 ? -2.876 -14.277 15.538 1.00 97.00 83 ARG A N 1
ATOM 635 C CA . ARG A 1 83 ? -2.336 -14.523 14.201 1.00 97.00 83 ARG A CA 1
ATOM 636 C C . ARG A 1 83 ? -2.712 -15.933 13.778 1.00 97.00 83 ARG A C 1
ATOM 638 O O . ARG A 1 83 ? -2.625 -16.857 14.579 1.00 97.00 83 ARG A O 1
ATOM 645 N N . GLU A 1 84 ? -3.036 -16.079 12.507 1.00 97.06 84 GLU A N 1
ATOM 646 C CA . GLU A 1 84 ? -3.323 -17.364 11.884 1.00 97.06 84 GLU A CA 1
ATOM 647 C C . GLU A 1 84 ? -2.373 -17.579 10.707 1.00 97.06 84 GLU A C 1
ATOM 649 O O . GLU A 1 84 ? -1.766 -16.636 10.185 1.00 97.06 84 GLU A O 1
ATOM 654 N N . THR A 1 85 ? -2.202 -18.836 10.310 1.00 98.06 85 THR A N 1
ATOM 655 C CA . THR A 1 85 ? -1.454 -19.165 9.099 1.00 98.06 85 THR A CA 1
ATOM 656 C C . THR A 1 85 ? -2.290 -18.783 7.883 1.00 98.06 85 THR A C 1
ATOM 658 O O . THR A 1 85 ? -3.337 -19.374 7.640 1.00 98.06 85 THR A O 1
ATOM 661 N N . CYS A 1 86 ? -1.793 -17.830 7.099 1.00 96.94 86 CYS A N 1
ATOM 662 C CA . CYS A 1 86 ? -2.398 -17.401 5.840 1.00 96.94 86 CYS A CA 1
ATOM 663 C C . CYS A 1 86 ? -1.455 -17.710 4.668 1.00 96.94 86 CYS A C 1
ATOM 665 O O . CYS A 1 86 ? -0.233 -17.747 4.865 1.00 96.94 86 CYS A O 1
ATOM 667 N N . PRO A 1 87 ? -1.978 -17.920 3.447 1.00 97.94 87 PRO A N 1
ATOM 668 C CA . PRO A 1 87 ? -1.132 -18.098 2.277 1.00 97.94 87 PRO A CA 1
ATOM 669 C C . PRO A 1 87 ? -0.367 -16.806 1.969 1.00 97.94 87 PRO A C 1
ATOM 671 O O . PRO A 1 87 ? -0.845 -15.698 2.214 1.00 97.94 87 PRO A O 1
ATOM 674 N N . ALA A 1 88 ? 0.829 -16.944 1.393 1.00 97.25 88 ALA A N 1
ATOM 675 C CA . ALA A 1 88 ? 1.661 -15.797 1.027 1.00 97.25 88 ALA A CA 1
ATOM 676 C C . ALA A 1 88 ? 1.006 -14.884 -0.029 1.00 97.25 88 ALA A C 1
ATOM 678 O O . ALA A 1 88 ? 1.385 -13.721 -0.127 1.00 97.25 88 ALA A O 1
ATOM 679 N N . SER A 1 89 ? 0.008 -15.379 -0.770 1.00 98.06 89 SER A N 1
ATOM 680 C CA . SER A 1 89 ? -0.793 -14.600 -1.722 1.00 98.06 89 SER A CA 1
ATOM 681 C C . SER A 1 89 ? -1.547 -13.427 -1.088 1.00 98.06 89 SER A C 1
ATOM 683 O O . SER A 1 89 ? -1.839 -12.455 -1.772 1.00 98.06 89 SER A O 1
ATOM 685 N N . GLU A 1 90 ? -1.823 -13.476 0.219 1.00 96.81 90 GLU A N 1
ATOM 686 C CA . GLU A 1 90 ? -2.485 -12.384 0.955 1.00 96.81 90 GLU A CA 1
ATOM 687 C C . GLU A 1 90 ? -1.545 -11.202 1.253 1.00 96.81 90 GLU A C 1
ATOM 689 O O . GLU A 1 90 ? -1.954 -10.187 1.823 1.00 96.81 90 GLU A O 1
ATOM 694 N N . LEU A 1 91 ? -0.254 -11.318 0.925 1.00 96.69 91 LEU A N 1
ATOM 695 C CA . LEU A 1 91 ? 0.708 -10.254 1.177 1.00 96.69 91 LEU A CA 1
ATOM 696 C C . LEU A 1 91 ? 0.586 -9.134 0.140 1.00 96.69 91 LEU A C 1
ATOM 698 O O . LEU A 1 91 ? 0.564 -9.360 -1.069 1.00 96.69 91 LEU A O 1
ATOM 702 N N . VAL A 1 92 ? 0.613 -7.902 0.646 1.00 96.56 92 VAL A N 1
ATOM 703 C CA . VAL A 1 92 ? 0.791 -6.679 -0.140 1.00 96.56 92 VAL A CA 1
ATOM 704 C C . VAL A 1 92 ? 2.072 -6.005 0.342 1.00 96.56 92 VAL A C 1
ATOM 706 O O . VAL A 1 92 ? 2.140 -5.531 1.480 1.00 96.56 92 VAL A O 1
ATOM 709 N N . VAL A 1 93 ? 3.105 -6.000 -0.500 1.00 96.06 93 VAL A N 1
ATOM 710 C CA . VAL A 1 93 ? 4.457 -5.546 -0.146 1.00 96.06 93 VAL A CA 1
ATOM 711 C C . VAL A 1 93 ? 4.819 -4.308 -0.957 1.00 96.06 93 VAL A C 1
ATOM 713 O O . VAL A 1 93 ? 4.874 -4.359 -2.181 1.00 96.06 93 VAL A O 1
ATOM 716 N N . GLY A 1 94 ? 5.066 -3.195 -0.267 1.00 95.19 94 GLY A N 1
ATOM 717 C CA . GLY A 1 94 ? 5.598 -1.969 -0.860 1.00 95.19 94 GLY A CA 1
ATOM 718 C C . GLY A 1 94 ? 7.114 -1.891 -0.697 1.00 95.19 94 GLY A C 1
ATOM 719 O O . GLY A 1 94 ? 7.636 -2.243 0.361 1.00 95.19 94 GLY A O 1
ATOM 720 N N . MET A 1 95 ? 7.802 -1.423 -1.732 1.00 93.19 95 MET A N 1
ATOM 721 C CA . MET A 1 95 ? 9.252 -1.256 -1.772 1.00 93.19 95 MET A CA 1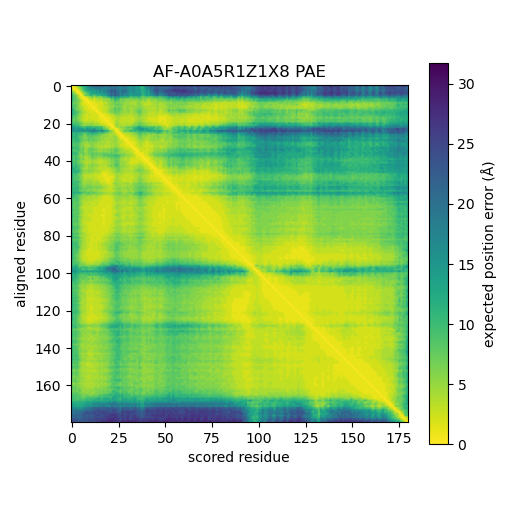
ATOM 722 C C . MET A 1 95 ? 9.589 0.191 -2.118 1.00 93.19 95 M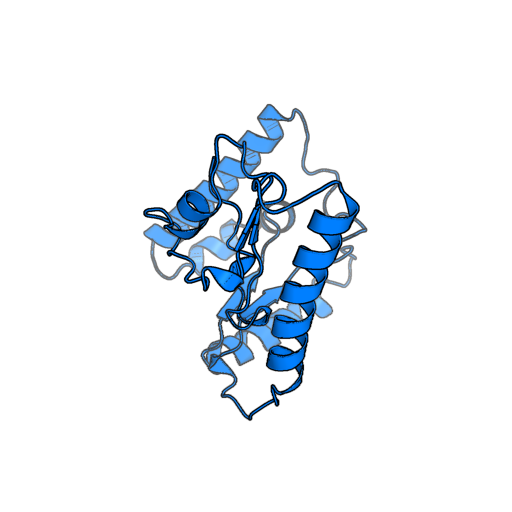ET A C 1
ATO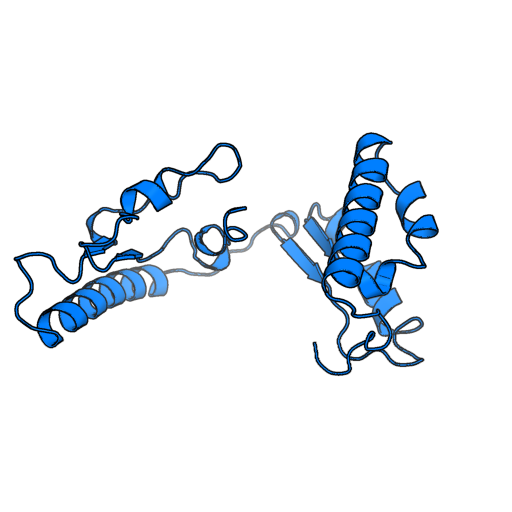M 724 O O . MET A 1 95 ? 8.971 0.782 -3.005 1.00 93.19 95 MET A O 1
ATOM 728 N N . GLN A 1 96 ? 10.567 0.738 -1.405 1.00 89.31 96 GLN A N 1
ATOM 729 C CA . GLN A 1 96 ? 11.146 2.050 -1.661 1.00 89.31 96 GLN A CA 1
ATOM 730 C C . GLN A 1 96 ? 12.638 2.008 -1.337 1.00 89.31 96 GLN A C 1
ATOM 732 O O . GLN A 1 96 ? 13.074 1.234 -0.476 1.00 89.31 96 GLN A O 1
ATOM 737 N N . CYS A 1 97 ? 13.403 2.842 -2.016 1.00 86.38 97 CYS A N 1
ATOM 738 C CA . CYS A 1 97 ? 14.782 3.133 -1.695 1.00 86.38 97 CYS A CA 1
ATOM 739 C C . CYS A 1 97 ? 14.858 3.996 -0.427 1.00 86.38 97 CYS A C 1
ATOM 741 O O . CYS A 1 97 ? 13.918 4.696 -0.063 1.00 86.38 97 CYS A O 1
ATOM 743 N N . GLY A 1 98 ? 15.977 3.892 0.288 1.00 80.62 98 GLY A N 1
ATOM 744 C CA . GLY A 1 98 ? 16.344 4.795 1.380 1.00 80.62 98 GLY A CA 1
ATOM 745 C C . GLY A 1 98 ? 17.164 5.962 0.829 1.00 80.62 98 GLY A C 1
ATOM 746 O O . GLY A 1 98 ? 16.765 6.631 -0.117 1.00 80.62 98 GLY A O 1
ATOM 747 N N . GLY A 1 99 ? 18.379 6.127 1.353 1.00 77.12 99 GLY A N 1
ATOM 748 C CA . GLY A 1 99 ? 19.435 6.846 0.640 1.00 77.12 99 GLY A CA 1
ATOM 749 C C . GLY A 1 99 ? 20.076 5.941 -0.411 1.00 77.12 99 GLY A C 1
ATOM 750 O O . GLY A 1 99 ? 20.523 4.840 -0.085 1.00 77.12 99 GLY A O 1
ATOM 751 N N . SER A 1 100 ? 20.126 6.383 -1.667 1.00 73.44 100 SER A N 1
ATOM 752 C CA . SER A 1 100 ? 20.841 5.630 -2.699 1.00 73.44 100 SER A CA 1
ATOM 753 C C . SER A 1 100 ? 22.348 5.753 -2.509 1.00 73.44 100 SER A C 1
ATOM 755 O O . SER A 1 100 ? 22.867 6.837 -2.240 1.00 73.44 100 SER A O 1
ATOM 757 N N . ASP A 1 101 ? 23.060 4.657 -2.738 1.00 82.69 101 ASP A N 1
ATOM 758 C CA . ASP A 1 101 ? 24.509 4.646 -2.875 1.00 82.69 101 ASP A CA 1
ATOM 759 C C . ASP A 1 101 ? 24.918 3.949 -4.186 1.00 82.69 101 ASP A C 1
ATOM 761 O O . ASP A 1 101 ? 24.081 3.463 -4.953 1.00 82.69 101 ASP A O 1
ATOM 765 N N . ALA A 1 102 ? 26.222 3.926 -4.468 1.00 87.25 102 ALA A N 1
ATOM 766 C CA . ALA A 1 102 ? 26.762 3.297 -5.674 1.00 87.25 102 ALA A CA 1
ATOM 767 C C . ALA A 1 102 ? 26.594 1.761 -5.700 1.00 87.25 102 ALA A C 1
ATOM 769 O O . ALA A 1 102 ? 26.766 1.141 -6.749 1.00 87.25 102 ALA A O 1
ATOM 770 N N . PHE A 1 103 ? 26.272 1.139 -4.565 1.00 90.00 103 PHE A N 1
ATOM 771 C CA . PHE A 1 103 ? 26.142 -0.304 -4.395 1.00 90.00 103 PHE A CA 1
ATOM 772 C C . PHE A 1 103 ? 24.685 -0.778 -4.398 1.00 90.00 103 PHE A C 1
ATOM 774 O O . PHE A 1 103 ? 24.448 -1.949 -4.705 1.00 90.00 103 PHE A O 1
ATOM 781 N N . SER A 1 104 ? 23.704 0.089 -4.124 1.00 88.88 104 SER A N 1
ATOM 782 C CA . SER A 1 104 ? 22.276 -0.252 -4.076 1.00 88.88 104 SER A CA 1
ATOM 783 C C . SER A 1 104 ? 21.826 -0.951 -5.356 1.00 88.88 104 SER A C 1
ATOM 785 O O . SER A 1 104 ? 21.208 -2.014 -5.300 1.00 88.88 104 SER A O 1
ATOM 787 N N . GLY A 1 105 ? 22.223 -0.415 -6.516 1.00 88.56 105 GLY A N 1
ATOM 788 C CA . GLY A 1 105 ? 21.875 -0.952 -7.836 1.00 88.56 105 GLY A CA 1
ATOM 789 C C . GLY A 1 105 ? 22.512 -2.304 -8.185 1.00 88.56 105 GLY A C 1
ATOM 790 O O . GLY A 1 105 ? 22.039 -2.970 -9.101 1.00 88.56 105 GLY A O 1
ATOM 791 N N . VAL A 1 106 ? 23.546 -2.736 -7.455 1.00 92.94 106 VAL A N 1
ATOM 792 C CA . VAL A 1 106 ? 24.260 -4.008 -7.694 1.00 92.94 106 VAL A CA 1
ATOM 793 C C . VAL A 1 106 ? 24.147 -5.001 -6.531 1.00 92.94 106 VAL A C 1
ATOM 795 O O . VAL A 1 106 ? 24.594 -6.137 -6.661 1.00 92.94 106 VAL A O 1
ATOM 798 N N . THR A 1 107 ? 23.532 -4.604 -5.411 1.00 93.69 107 THR A N 1
ATOM 799 C CA . THR A 1 107 ? 23.372 -5.442 -4.209 1.00 93.69 107 THR A CA 1
ATOM 800 C C . THR A 1 107 ? 21.910 -5.541 -3.758 1.00 93.69 107 THR A C 1
ATOM 802 O O . THR A 1 107 ? 21.223 -6.500 -4.113 1.00 93.69 107 THR A O 1
ATOM 805 N N . ALA A 1 108 ? 21.418 -4.558 -2.997 1.00 93.19 108 ALA A N 1
ATOM 806 C CA . ALA A 1 108 ? 20.099 -4.580 -2.376 1.00 93.19 108 ALA A CA 1
ATOM 807 C C . ALA A 1 108 ? 18.968 -4.585 -3.412 1.00 93.19 108 ALA A C 1
ATOM 809 O O . ALA A 1 108 ? 18.058 -5.405 -3.304 1.00 93.19 108 ALA A O 1
ATOM 810 N N . ASN A 1 109 ? 19.040 -3.745 -4.450 1.00 94.06 109 ASN A N 1
ATOM 811 C CA . ASN A 1 109 ? 17.967 -3.633 -5.440 1.00 94.06 109 ASN A CA 1
ATOM 812 C C . ASN A 1 109 ? 17.803 -4.929 -6.258 1.00 94.06 109 ASN A C 1
ATOM 814 O O . ASN A 1 109 ? 16.670 -5.398 -6.373 1.00 94.06 109 ASN A O 1
ATOM 818 N N . PRO A 1 110 ? 18.877 -5.585 -6.754 1.00 95.38 110 PRO A N 1
ATOM 819 C CA . PRO A 1 110 ? 18.756 -6.913 -7.357 1.00 95.38 110 PRO A CA 1
ATOM 820 C C . PRO A 1 110 ? 18.182 -7.977 -6.411 1.00 95.38 110 PRO A C 1
ATOM 822 O O . PRO A 1 110 ? 17.340 -8.772 -6.828 1.00 95.38 110 PRO A O 1
ATOM 825 N N . ALA A 1 111 ? 18.591 -7.987 -5.135 1.00 96.44 111 ALA A N 1
ATOM 826 C CA . ALA A 1 111 ? 18.077 -8.944 -4.152 1.00 96.44 111 ALA A CA 1
ATOM 827 C C . ALA A 1 111 ? 16.576 -8.740 -3.876 1.00 96.44 111 ALA A C 1
ATOM 829 O O . ALA A 1 111 ? 15.808 -9.704 -3.852 1.00 96.44 111 ALA A O 1
ATOM 830 N N . VAL A 1 112 ? 16.146 -7.484 -3.731 1.00 96.19 112 VAL A N 1
ATOM 831 C CA . VAL A 1 112 ? 14.734 -7.103 -3.581 1.00 96.19 112 VAL A CA 1
ATOM 832 C C . VAL A 1 112 ? 13.943 -7.428 -4.851 1.00 96.19 112 VAL A C 1
ATOM 834 O O . VAL A 1 112 ? 12.828 -7.937 -4.753 1.00 96.19 112 VAL A O 1
ATOM 837 N N . GLY A 1 113 ? 14.523 -7.231 -6.037 1.00 96.75 113 GLY A N 1
ATOM 838 C CA . GLY A 1 113 ? 13.926 -7.635 -7.312 1.00 96.75 113 GLY A CA 1
ATOM 839 C C . GLY A 1 113 ? 13.662 -9.140 -7.377 1.00 96.75 113 GLY A C 1
ATOM 840 O O . GLY A 1 113 ? 12.542 -9.560 -7.654 1.00 96.75 113 GLY A O 1
ATOM 841 N N . TYR A 1 114 ? 14.646 -9.964 -7.008 1.00 98.25 114 TYR A N 1
ATOM 842 C CA . TYR A 1 114 ? 14.462 -11.417 -6.962 1.00 98.25 114 TYR A CA 1
ATOM 843 C C . TYR A 1 114 ? 13.408 -11.841 -5.925 1.00 98.25 114 TYR A C 1
ATOM 845 O O . TYR A 1 114 ? 12.565 -12.695 -6.199 1.00 98.25 114 TYR A O 1
ATOM 853 N N . ALA A 1 115 ? 13.402 -11.219 -4.741 1.00 98.00 115 ALA A N 1
ATOM 854 C CA . ALA A 1 115 ? 12.373 -11.462 -3.729 1.00 98.00 115 ALA A CA 1
ATOM 855 C C . ALA A 1 115 ? 10.967 -11.048 -4.208 1.00 98.00 115 ALA A C 1
ATOM 857 O O . ALA A 1 115 ? 9.991 -11.738 -3.908 1.00 98.00 115 ALA A O 1
ATOM 858 N N . SER A 1 116 ? 10.866 -9.967 -4.988 1.00 97.88 116 SER A N 1
ATOM 859 C CA . SER A 1 116 ? 9.617 -9.519 -5.618 1.00 97.88 116 SER A CA 1
ATOM 860 C C . SER A 1 116 ? 9.047 -10.598 -6.529 1.00 97.88 116 SER A C 1
ATOM 862 O O . SER A 1 116 ? 7.876 -10.950 -6.404 1.00 97.88 116 SER A O 1
ATOM 864 N N . ASP A 1 117 ? 9.883 -11.180 -7.388 1.00 98.00 117 ASP A N 1
ATOM 865 C CA . ASP A 1 117 ? 9.459 -12.236 -8.305 1.00 98.00 117 ASP A CA 1
ATOM 866 C C . ASP A 1 117 ? 8.993 -13.490 -7.550 1.00 98.00 117 ASP A C 1
ATOM 868 O O . ASP A 1 117 ? 8.010 -14.122 -7.940 1.00 98.00 117 ASP A O 1
ATOM 872 N N . LEU A 1 118 ? 9.642 -13.846 -6.433 1.00 98.44 118 LEU A N 1
ATOM 873 C CA . LEU A 1 118 ? 9.185 -14.945 -5.572 1.00 98.44 118 LEU A CA 1
ATOM 874 C C . LEU A 1 118 ? 7.802 -14.667 -4.968 1.00 98.44 118 LEU A C 1
ATOM 876 O O . LEU A 1 118 ? 6.952 -15.556 -4.961 1.00 98.44 118 LEU A O 1
ATOM 880 N N . LEU A 1 119 ? 7.558 -13.444 -4.493 1.00 98.25 119 LEU A N 1
ATOM 881 C CA . LEU A 1 119 ? 6.265 -13.037 -3.941 1.00 98.25 119 LEU A CA 1
ATOM 882 C C . LEU A 1 119 ? 5.165 -13.052 -5.010 1.00 98.25 119 LEU A C 1
ATOM 884 O O . LEU A 1 119 ? 4.101 -13.628 -4.779 1.00 98.25 119 LEU A O 1
ATOM 888 N N . VAL A 1 120 ? 5.436 -12.502 -6.197 1.00 97.81 120 VAL A N 1
ATOM 889 C CA . VAL A 1 120 ? 4.500 -12.523 -7.333 1.00 97.81 120 VAL A CA 1
ATOM 890 C C . VAL A 1 120 ? 4.173 -13.961 -7.742 1.00 97.81 120 VAL A C 1
ATOM 892 O O . VAL A 1 120 ? 3.010 -14.287 -7.969 1.00 97.81 120 VAL A O 1
ATOM 895 N N . ARG A 1 121 ? 5.163 -14.863 -7.756 1.00 98.19 121 ARG A N 1
ATOM 896 C CA . ARG A 1 121 ? 4.944 -16.298 -8.021 1.00 98.19 121 ARG A CA 1
ATOM 897 C C . ARG A 1 121 ? 4.074 -16.985 -6.967 1.00 98.19 121 ARG A C 1
ATOM 899 O O . ARG A 1 121 ? 3.392 -17.950 -7.297 1.00 98.19 121 ARG A O 1
ATOM 906 N N . CYS A 1 122 ? 4.080 -16.498 -5.729 1.00 97.81 122 CYS A N 1
ATOM 907 C CA . CYS A 1 122 ? 3.174 -16.947 -4.671 1.00 97.81 122 CYS A CA 1
ATOM 908 C C . CYS A 1 122 ? 1.766 -16.332 -4.771 1.00 97.81 122 CYS A C 1
ATOM 910 O O . CYS A 1 122 ? 0.923 -16.650 -3.936 1.00 97.81 122 CYS A O 1
ATOM 912 N N . GLY A 1 123 ? 1.503 -15.459 -5.749 1.00 98.06 123 GLY A N 1
ATOM 913 C CA . GLY A 1 123 ? 0.229 -14.754 -5.917 1.00 98.06 123 GLY A CA 1
ATOM 914 C C . GLY A 1 123 ? 0.087 -13.493 -5.063 1.00 98.06 123 GLY A C 1
ATOM 915 O O . GLY A 1 123 ? -1.015 -12.967 -4.957 1.00 98.06 123 GLY A O 1
ATOM 916 N N . ALA A 1 124 ? 1.169 -13.025 -4.432 1.00 98.12 124 ALA A N 1
ATOM 917 C CA . ALA A 1 124 ? 1.163 -11.796 -3.644 1.00 98.12 124 ALA A CA 1
ATOM 918 C C . ALA A 1 124 ? 1.148 -10.551 -4.543 1.00 98.12 124 ALA A C 1
ATOM 920 O O . ALA A 1 124 ? 1.512 -10.601 -5.720 1.00 98.12 124 ALA A O 1
ATOM 921 N N . THR A 1 125 ? 0.806 -9.401 -3.961 1.00 97.69 125 THR A N 1
ATOM 922 C CA . THR A 1 125 ? 0.910 -8.099 -4.633 1.00 97.69 125 THR A CA 1
ATOM 923 C C . THR A 1 125 ? 2.197 -7.397 -4.215 1.00 97.69 125 THR A C 1
ATOM 925 O O . THR A 1 125 ? 2.443 -7.187 -3.026 1.00 97.69 125 THR A O 1
ATOM 928 N N . VAL A 1 126 ? 3.007 -6.991 -5.191 1.00 97.31 126 VAL A N 1
ATOM 929 C CA . VAL A 1 126 ? 4.226 -6.203 -4.971 1.00 97.31 126 VAL A CA 1
ATOM 930 C C . VAL A 1 126 ? 4.07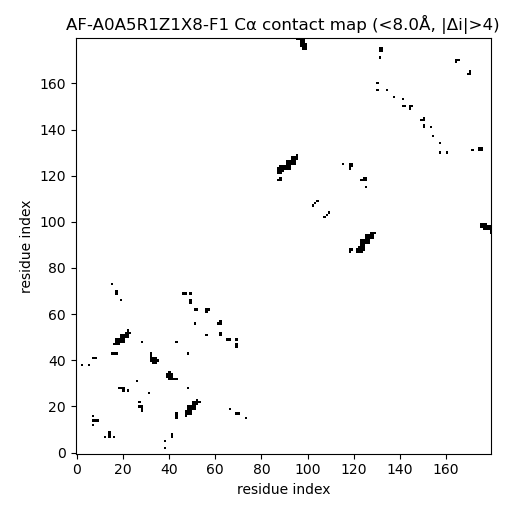1 -4.842 -5.636 1.00 97.31 126 VAL A C 1
ATOM 932 O O . VAL A 1 126 ? 3.595 -4.747 -6.765 1.00 97.31 126 VAL A O 1
ATOM 935 N N . MET A 1 127 ? 4.471 -3.790 -4.930 1.00 95.38 127 MET A N 1
ATOM 936 C CA . MET A 1 127 ? 4.422 -2.409 -5.394 1.00 95.38 127 MET A CA 1
ATOM 937 C C . MET A 1 127 ? 5.795 -1.767 -5.226 1.00 95.38 127 MET A C 1
ATOM 939 O O . MET A 1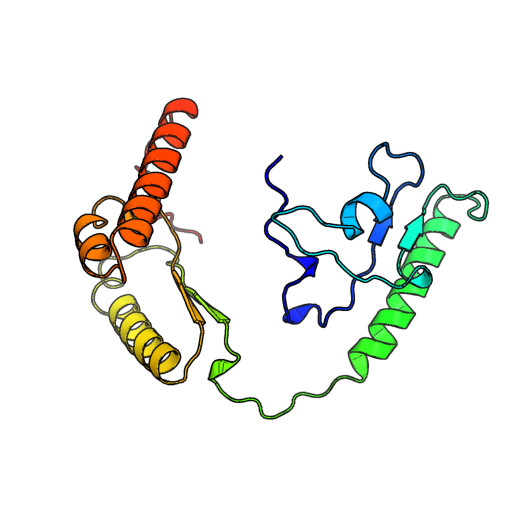 127 ? 6.429 -1.914 -4.182 1.00 95.38 127 MET A O 1
ATOM 943 N N . PHE A 1 128 ? 6.214 -1.007 -6.228 1.00 93.25 128 PHE A N 1
ATOM 944 C CA . PHE A 1 128 ? 7.329 -0.072 -6.132 1.00 93.25 128 PHE A CA 1
ATOM 945 C C . PHE A 1 128 ? 6.813 1.328 -6.472 1.00 93.25 128 PHE A C 1
ATOM 947 O O . PHE A 1 128 ? 5.829 1.466 -7.204 1.00 93.25 128 PHE A O 1
ATOM 954 N N . SER A 1 129 ? 7.458 2.345 -5.913 1.00 88.12 129 SER A N 1
ATOM 955 C CA . SER A 1 129 ? 7.027 3.742 -6.017 1.00 88.12 129 SER A CA 1
ATOM 956 C C . SER A 1 129 ? 8.184 4.616 -6.522 1.00 88.12 129 SER A C 1
ATOM 958 O O . SER A 1 129 ? 9.013 4.143 -7.292 1.00 88.12 129 SER A O 1
ATOM 960 N N . GLU A 1 130 ? 8.232 5.884 -6.104 1.00 88.19 130 GLU A N 1
ATOM 961 C CA . GLU A 1 130 ? 9.347 6.810 -6.349 1.00 88.19 130 GLU A CA 1
ATOM 962 C C . GLU A 1 130 ? 9.514 7.211 -7.817 1.00 88.19 130 GLU A C 1
ATOM 964 O O . GLU A 1 130 ? 10.509 6.918 -8.475 1.00 88.19 130 GLU A O 1
ATOM 969 N N . VAL A 1 131 ? 8.523 7.957 -8.319 1.00 89.44 131 VAL A N 1
ATOM 970 C CA . VAL A 1 131 ? 8.503 8.496 -9.688 1.00 89.44 131 VAL A CA 1
ATOM 971 C C . VAL A 1 131 ? 9.836 9.142 -10.067 1.00 89.44 131 VAL A C 1
ATOM 973 O O . VAL A 1 131 ? 10.349 8.868 -11.145 1.00 89.44 131 VAL A O 1
ATOM 976 N N . THR A 1 132 ? 10.425 9.946 -9.180 1.00 86.94 132 THR A N 1
ATOM 977 C CA . THR A 1 132 ? 11.703 10.630 -9.421 1.00 86.94 132 THR A CA 1
ATOM 978 C C . THR A 1 132 ? 12.882 9.679 -9.641 1.00 86.94 132 THR A C 1
ATOM 980 O O . THR A 1 132 ? 13.722 9.982 -10.480 1.00 86.94 132 THR A O 1
ATOM 983 N N . GLU A 1 133 ? 12.920 8.530 -8.959 1.00 87.12 133 GLU A N 1
ATOM 984 C CA . GLU A 1 133 ? 14.000 7.531 -9.062 1.00 87.12 133 GLU A CA 1
ATOM 985 C C . GLU A 1 133 ? 13.925 6.731 -10.365 1.00 87.12 133 GLU A C 1
ATOM 987 O O . GLU A 1 133 ? 14.939 6.360 -10.954 1.00 87.12 133 GLU A O 1
ATOM 992 N N . VAL A 1 134 ? 12.708 6.456 -10.838 1.00 90.56 134 VAL A N 1
ATOM 993 C CA . VAL A 1 134 ? 12.486 5.612 -12.022 1.00 90.56 134 VAL A CA 1
ATOM 994 C C . VAL A 1 134 ? 12.300 6.412 -13.309 1.00 90.56 134 VAL A C 1
ATOM 996 O O . VAL A 1 134 ? 12.303 5.830 -14.396 1.00 90.56 134 VAL A O 1
ATOM 999 N N . ARG A 1 135 ? 12.136 7.739 -13.214 1.00 91.25 135 ARG A N 1
ATOM 1000 C CA . ARG A 1 135 ? 11.700 8.606 -14.318 1.00 91.25 135 ARG A CA 1
ATOM 1001 C C . ARG A 1 135 ? 12.560 8.483 -15.569 1.00 91.25 135 ARG A C 1
ATOM 1003 O O . ARG A 1 135 ? 12.019 8.425 -16.677 1.00 91.25 135 ARG A O 1
ATOM 1010 N N . ASP A 1 136 ? 13.876 8.449 -15.403 1.00 91.94 136 ASP A N 1
ATOM 1011 C CA . ASP A 1 136 ? 14.817 8.422 -16.527 1.00 91.94 136 ASP A CA 1
ATOM 1012 C C . ASP A 1 136 ? 15.015 6.993 -17.070 1.00 91.94 136 ASP A C 1
ATOM 1014 O O . ASP A 1 136 ? 15.376 6.797 -18.232 1.00 91.94 136 ASP A O 1
ATOM 1018 N N . ALA A 1 137 ? 14.651 5.980 -16.279 1.00 93.19 137 ALA A N 1
ATOM 1019 C CA . ALA A 1 137 ? 14.633 4.569 -16.658 1.00 93.19 137 ALA A CA 1
ATOM 1020 C C . ALA A 1 137 ? 13.246 4.074 -17.117 1.00 93.19 137 ALA A C 1
ATOM 1022 O O . ALA A 1 137 ? 13.066 2.880 -17.357 1.00 93.19 137 ALA A O 1
ATOM 1023 N N . ILE A 1 138 ? 12.257 4.963 -17.280 1.00 94.38 138 ILE A N 1
ATOM 1024 C CA . ILE A 1 138 ? 10.870 4.580 -17.594 1.00 94.38 138 ILE A CA 1
ATOM 1025 C C . ILE A 1 138 ? 10.745 3.750 -18.878 1.00 94.38 138 ILE A C 1
ATOM 1027 O O . ILE A 1 138 ? 9.908 2.854 -18.972 1.00 94.38 138 ILE A O 1
ATOM 1031 N N . HIS A 1 139 ? 11.633 3.996 -19.840 1.00 94.94 139 HIS A N 1
ATOM 1032 C CA . HIS A 1 139 ? 11.730 3.264 -21.100 1.00 94.94 139 HIS A CA 1
ATOM 1033 C C . HIS A 1 139 ? 12.092 1.775 -20.925 1.00 94.94 139 HIS A C 1
ATOM 1035 O O . HIS A 1 139 ? 11.890 0.993 -21.848 1.00 94.94 139 HIS A O 1
ATOM 1041 N N . LEU A 1 140 ? 12.597 1.370 -19.753 1.00 96.19 140 LEU A N 1
ATOM 1042 C CA . LEU A 1 140 ? 12.838 -0.030 -19.381 1.00 96.19 140 LEU A CA 1
ATOM 1043 C C . LEU A 1 140 ? 11.635 -0.666 -18.665 1.00 96.19 140 LEU A C 1
ATOM 1045 O O . LEU A 1 140 ? 11.522 -1.892 -18.617 1.00 96.19 140 LEU A O 1
ATOM 1049 N N . LEU A 1 141 ? 10.728 0.145 -18.109 1.00 95.81 141 LEU A N 1
ATOM 1050 C CA . LEU A 1 141 ? 9.519 -0.323 -17.426 1.00 95.81 141 LEU A CA 1
ATOM 1051 C C . LEU A 1 141 ? 8.341 -0.477 -18.391 1.00 95.81 141 LEU A C 1
ATOM 1053 O O . LEU A 1 141 ? 7.615 -1.466 -18.310 1.00 95.81 141 LEU A O 1
ATOM 1057 N N . THR A 1 142 ? 8.160 0.454 -19.329 1.00 96.12 142 THR A N 1
ATOM 1058 C CA . THR A 1 142 ? 7.031 0.423 -20.273 1.00 96.12 142 THR A CA 1
ATOM 1059 C C . THR A 1 142 ? 6.953 -0.846 -21.131 1.00 96.12 142 THR A C 1
ATOM 1061 O O . THR A 1 142 ? 5.837 -1.340 -21.293 1.00 96.12 142 THR A O 1
ATOM 1064 N N . PRO A 1 143 ? 8.058 -1.469 -21.605 1.00 97.62 143 PRO A N 1
ATOM 1065 C CA . PRO A 1 143 ? 7.979 -2.724 -22.359 1.00 97.62 143 PRO A CA 1
ATOM 1066 C C . PRO A 1 143 ? 7.526 -3.921 -21.514 1.00 97.62 143 PRO A C 1
ATOM 1068 O O . PRO A 1 143 ? 7.184 -4.963 -22.062 1.00 97.62 143 PRO A O 1
ATOM 1071 N N . ARG A 1 144 ? 7.541 -3.792 -20.180 1.00 96.94 144 ARG A N 1
ATOM 1072 C CA . ARG A 1 144 ? 7.109 -4.830 -19.232 1.00 96.94 144 ARG A CA 1
ATOM 1073 C C . ARG A 1 144 ? 5.628 -4.708 -18.860 1.00 96.94 144 ARG A C 1
ATOM 1075 O O . ARG A 1 144 ? 5.137 -5.520 -18.079 1.00 96.94 144 ARG A O 1
ATOM 1082 N N . ALA A 1 145 ? 4.920 -3.699 -19.372 1.00 97.50 145 ALA A N 1
ATOM 1083 C CA . ALA A 1 145 ? 3.494 -3.537 -19.126 1.00 97.50 145 ALA A CA 1
ATOM 1084 C C . ALA A 1 145 ? 2.696 -4.685 -19.761 1.00 97.50 145 ALA A C 1
ATOM 1086 O O . ALA A 1 145 ? 2.964 -5.102 -20.885 1.00 97.50 145 ALA A O 1
ATOM 1087 N N . ILE A 1 146 ? 1.669 -5.164 -19.056 1.00 97.75 146 ILE A N 1
ATOM 1088 C CA . ILE A 1 146 ? 0.817 -6.268 -19.529 1.00 97.75 146 ILE A CA 1
ATOM 1089 C C . ILE A 1 146 ? 0.032 -5.912 -20.803 1.00 97.75 146 ILE A C 1
ATOM 1091 O O . ILE A 1 146 ? -0.350 -6.794 -21.568 1.00 97.75 146 ILE A O 1
ATOM 1095 N N . ASN A 1 147 ? -0.235 -4.622 -21.025 1.00 97.88 147 ASN A N 1
ATOM 1096 C CA . ASN A 1 147 ? -0.881 -4.097 -22.224 1.00 97.88 147 ASN A CA 1
ATOM 1097 C C . ASN A 1 147 ? -0.581 -2.597 -22.408 1.00 97.88 147 ASN A C 1
ATOM 1099 O O . ASN A 1 147 ? -0.051 -1.931 -21.514 1.00 97.88 147 ASN A O 1
ATOM 1103 N N . GLU A 1 148 ? -0.960 -2.063 -23.572 1.00 97.31 148 GLU A N 1
ATOM 1104 C CA . GLU A 1 148 ? -0.745 -0.660 -23.942 1.00 97.31 148 GLU A CA 1
ATOM 1105 C C . GLU A 1 148 ? -1.454 0.321 -23.000 1.00 97.31 148 GLU A C 1
ATOM 1107 O O . GLU A 1 148 ? -0.884 1.351 -22.652 1.00 97.31 148 GLU A O 1
ATOM 1112 N N . ALA A 1 149 ? -2.662 -0.006 -22.530 1.00 98.00 149 ALA A N 1
ATOM 1113 C CA . ALA A 1 149 ? -3.409 0.861 -21.622 1.00 98.00 149 ALA A CA 1
ATOM 1114 C C . ALA A 1 149 ? -2.663 1.072 -20.292 1.00 98.00 149 ALA A C 1
ATOM 1116 O O . ALA A 1 149 ? -2.578 2.200 -19.804 1.00 98.00 149 ALA A O 1
ATOM 1117 N N . VAL A 1 150 ? -2.064 0.013 -19.736 1.00 97.31 150 VAL A N 1
ATOM 1118 C CA . VAL A 1 150 ? -1.224 0.088 -18.529 1.00 97.31 150 VAL A CA 1
ATOM 1119 C C . VAL A 1 150 ? 0.070 0.852 -18.809 1.00 97.31 150 VAL A C 1
ATOM 1121 O O . VAL A 1 150 ? 0.450 1.712 -18.017 1.00 97.31 150 VAL A O 1
ATOM 1124 N N . GLY A 1 151 ? 0.722 0.593 -19.946 1.00 96.88 151 GLY A N 1
ATOM 1125 C CA . GLY A 1 151 ? 1.929 1.320 -20.348 1.00 96.88 151 GLY A CA 1
ATOM 1126 C C . GLY A 1 151 ? 1.684 2.823 -20.512 1.00 96.88 151 GLY A C 1
ATOM 1127 O O . GLY A 1 151 ? 2.459 3.635 -20.010 1.00 96.88 151 GLY A O 1
ATOM 1128 N N . LYS A 1 152 ? 0.569 3.205 -21.142 1.00 96.88 152 LYS A N 1
ATOM 1129 C CA . LYS A 1 152 ? 0.152 4.602 -21.292 1.00 96.88 152 LYS A CA 1
ATOM 1130 C C . LYS A 1 152 ? -0.145 5.245 -19.943 1.00 96.88 152 LYS A C 1
ATOM 1132 O O . LYS A 1 152 ? 0.354 6.331 -19.676 1.00 96.88 152 LYS A O 1
ATOM 1137 N N . ARG A 1 153 ? -0.872 4.549 -19.063 1.00 96.06 153 ARG A N 1
ATOM 1138 C CA . ARG A 1 153 ? -1.153 5.058 -17.717 1.00 96.06 153 ARG A CA 1
ATOM 1139 C C . ARG A 1 153 ? 0.131 5.330 -16.935 1.00 96.06 153 ARG A C 1
ATOM 1141 O O . ARG A 1 153 ? 0.212 6.337 -16.246 1.00 96.06 153 ARG A O 1
ATOM 1148 N N . LEU A 1 154 ? 1.141 4.473 -17.071 1.00 95.31 154 LEU A N 1
ATOM 1149 C CA . LEU A 1 154 ? 2.442 4.688 -16.445 1.00 95.31 154 LEU A CA 1
ATOM 1150 C C . LEU A 1 154 ? 3.118 5.976 -16.956 1.00 95.31 154 LEU A C 1
ATOM 1152 O O . LEU A 1 154 ? 3.654 6.735 -16.155 1.00 95.31 154 LEU A O 1
ATOM 1156 N N . LEU A 1 155 ? 3.055 6.250 -18.263 1.00 95.38 155 LEU A N 1
ATOM 1157 C CA . LEU A 1 155 ? 3.569 7.494 -18.852 1.00 95.38 155 LEU A CA 1
ATOM 1158 C C . LEU A 1 155 ? 2.785 8.731 -18.393 1.00 95.38 155 LEU A C 1
ATOM 1160 O O . LEU A 1 155 ? 3.395 9.768 -18.133 1.00 95.38 155 LEU A O 1
ATOM 1164 N N . ASP A 1 156 ? 1.464 8.618 -18.251 1.00 96.19 156 ASP A N 1
ATOM 1165 C CA . ASP A 1 156 ? 0.612 9.708 -17.769 1.00 96.19 156 ASP A CA 1
ATOM 1166 C C . ASP A 1 156 ? 0.999 10.128 -16.338 1.00 96.19 156 ASP A C 1
ATOM 1168 O O . ASP A 1 156 ? 1.076 11.321 -16.050 1.00 96.19 156 ASP A O 1
ATOM 1172 N N . GLU A 1 157 ? 1.314 9.174 -15.450 1.00 95.06 157 GLU A N 1
ATOM 1173 C CA . GLU A 1 157 ? 1.774 9.485 -14.085 1.00 95.06 157 GLU A CA 1
ATOM 1174 C C . GLU A 1 157 ? 3.161 10.166 -14.081 1.00 95.06 157 GLU A C 1
ATOM 1176 O O . GLU A 1 157 ? 3.403 11.073 -13.282 1.00 95.06 157 GLU A O 1
ATOM 1181 N N . MET A 1 158 ? 4.061 9.797 -15.004 1.00 94.19 158 MET A N 1
ATOM 1182 C CA . MET A 1 158 ? 5.356 10.480 -15.166 1.00 94.19 158 MET A CA 1
ATOM 1183 C C . MET A 1 158 ? 5.171 11.929 -15.627 1.00 94.19 158 MET A C 1
ATOM 1185 O O . MET A 1 158 ? 5.769 12.841 -15.058 1.00 94.19 158 MET A O 1
ATOM 1189 N N . ALA A 1 159 ? 4.324 12.143 -16.638 1.00 94.31 159 ALA A N 1
ATOM 1190 C CA . ALA A 1 159 ? 4.029 13.469 -17.172 1.00 94.31 159 ALA A CA 1
ATOM 1191 C C . ALA A 1 159 ? 3.323 14.354 -16.136 1.00 94.31 159 ALA A C 1
ATOM 1193 O O . ALA A 1 159 ? 3.633 15.539 -16.010 1.00 94.31 159 ALA A O 1
ATOM 1194 N N . TRP A 1 160 ? 2.409 13.771 -15.356 1.00 94.94 160 TRP A N 1
ATOM 1195 C CA . TRP A 1 160 ? 1.761 14.457 -14.244 1.00 94.94 160 TRP A CA 1
ATOM 1196 C C . TRP A 1 160 ? 2.786 14.973 -13.228 1.00 94.94 160 TRP A C 1
ATOM 1198 O O . TRP A 1 160 ? 2.709 16.132 -12.816 1.00 94.94 160 TRP A O 1
ATOM 1208 N N . TYR A 1 161 ? 3.764 14.141 -12.860 1.00 92.69 161 TYR A N 1
ATOM 1209 C CA . TYR A 1 161 ? 4.788 14.515 -11.887 1.00 92.69 161 TYR A CA 1
ATOM 1210 C C . TYR A 1 161 ? 5.775 15.554 -12.437 1.00 92.69 161 TYR A C 1
ATOM 1212 O O . TYR A 1 161 ? 6.141 16.484 -11.721 1.00 92.69 161 TYR A O 1
ATOM 1220 N N . ASP A 1 162 ? 6.171 15.446 -13.710 1.00 91.56 162 ASP A N 1
ATOM 1221 C CA . ASP A 1 162 ? 7.005 16.461 -14.370 1.00 91.56 162 ASP A CA 1
ATOM 1222 C C . ASP A 1 162 ? 6.305 17.837 -14.349 1.00 91.56 162 ASP A C 1
ATOM 1224 O O . ASP A 1 162 ? 6.903 18.832 -13.938 1.00 91.56 162 ASP A O 1
ATOM 1228 N N . ASN A 1 163 ? 5.011 17.888 -14.686 1.00 93.31 163 ASN A N 1
ATOM 1229 C CA . ASN A 1 163 ? 4.221 19.122 -14.623 1.00 93.31 163 ASN A CA 1
ATOM 1230 C C . ASN A 1 163 ? 4.065 19.647 -13.183 1.00 93.31 163 ASN A C 1
ATOM 1232 O O . ASN A 1 163 ? 4.108 20.854 -12.949 1.00 93.31 163 ASN A O 1
ATOM 1236 N N . TYR A 1 164 ? 3.909 18.757 -12.197 1.00 91.50 164 TYR A N 1
ATOM 1237 C CA . TYR A 1 164 ? 3.869 19.142 -10.784 1.00 91.50 164 TYR A CA 1
ATOM 1238 C C . TYR A 1 164 ? 5.161 19.854 -10.345 1.00 91.50 164 TYR A C 1
ATOM 1240 O O . TYR A 1 164 ? 5.094 20.895 -9.687 1.00 91.50 164 TYR A O 1
ATOM 1248 N N . LEU A 1 165 ? 6.328 19.339 -10.747 1.00 89.81 165 LEU A N 1
ATOM 1249 C CA . LEU A 1 165 ? 7.624 19.957 -10.452 1.00 89.81 165 LEU A CA 1
ATOM 1250 C C . LEU A 1 165 ? 7.796 21.311 -11.151 1.00 89.81 165 LEU A C 1
ATOM 1252 O O . LEU A 1 165 ? 8.265 22.267 -10.529 1.00 89.81 165 LEU A O 1
ATOM 1256 N N . GLU A 1 166 ? 7.363 21.421 -12.409 1.00 90.19 166 GLU A N 1
ATOM 1257 C CA . GLU A 1 166 ? 7.392 22.678 -13.161 1.00 90.19 166 GLU A CA 1
ATOM 1258 C C . GLU A 1 166 ? 6.532 23.760 -12.489 1.00 90.19 166 GLU A C 1
ATOM 1260 O O . GLU A 1 166 ? 7.002 24.876 -12.250 1.00 90.19 166 GLU A O 1
ATOM 1265 N N . MET A 1 167 ? 5.305 23.414 -12.085 1.00 90.81 167 MET A N 1
ATOM 1266 C CA . MET A 1 167 ? 4.426 24.307 -11.323 1.00 90.81 167 MET A CA 1
ATOM 1267 C C . 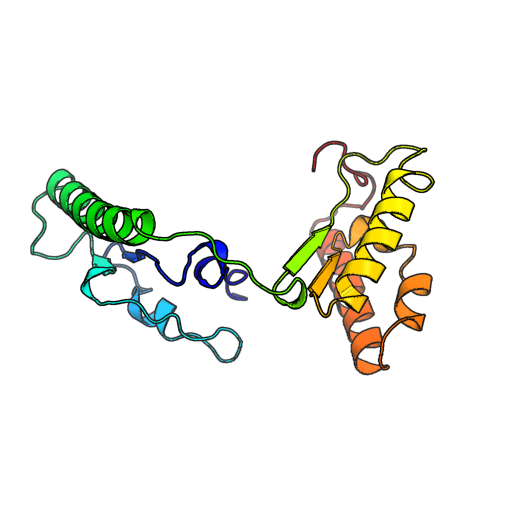MET A 1 167 ? 5.047 24.728 -9.984 1.00 90.81 167 MET A C 1
ATOM 1269 O O . MET A 1 167 ? 4.890 25.876 -9.560 1.00 90.81 167 MET A O 1
ATOM 1273 N N . GLY A 1 168 ? 5.760 23.809 -9.329 1.00 87.25 168 GLY A N 1
ATOM 1274 C CA . GLY A 1 168 ? 6.492 24.057 -8.089 1.00 87.25 168 GLY A CA 1
ATOM 1275 C C . GLY A 1 168 ? 7.782 24.864 -8.262 1.00 87.25 168 GLY A C 1
ATOM 1276 O O . GLY A 1 168 ? 8.327 25.332 -7.264 1.00 87.25 168 GLY A O 1
ATOM 1277 N N . LYS A 1 169 ? 8.264 25.060 -9.500 1.00 88.88 169 LYS A N 1
ATOM 1278 C CA . LYS A 1 169 ? 9.590 25.625 -9.822 1.00 88.88 169 LYS A CA 1
ATOM 1279 C C . LYS A 1 169 ? 10.734 24.884 -9.119 1.00 88.88 169 LYS A C 1
ATOM 1281 O O . LYS A 1 169 ? 11.704 25.498 -8.675 1.00 88.88 169 LYS A O 1
ATOM 1286 N N . THR A 1 170 ? 10.601 23.568 -9.010 1.00 82.38 170 THR A N 1
ATOM 1287 C CA . THR A 1 170 ? 11.586 22.671 -8.395 1.00 82.38 170 THR A CA 1
ATOM 1288 C C . THR A 1 170 ? 12.089 21.667 -9.420 1.00 82.38 170 THR A C 1
ATOM 1290 O O . THR A 1 170 ? 11.363 21.328 -10.351 1.00 82.38 170 THR A O 1
ATOM 1293 N N . ASP A 1 171 ? 13.303 21.156 -9.241 1.00 77.94 171 ASP A N 1
ATOM 1294 C CA . ASP A 1 171 ? 13.855 20.092 -10.078 1.00 77.94 171 ASP A CA 1
ATOM 1295 C C . ASP A 1 171 ? 13.915 18.743 -9.334 1.00 77.94 171 ASP A C 1
ATOM 1297 O O . ASP A 1 171 ? 13.429 18.596 -8.210 1.00 77.94 171 ASP A O 1
ATOM 1301 N N . ARG A 1 172 ? 14.501 17.737 -9.992 1.00 72.62 172 ARG A N 1
ATOM 1302 C CA . ARG A 1 172 ? 14.765 16.400 -9.432 1.00 72.62 172 ARG A CA 1
ATOM 1303 C C . ARG A 1 172 ? 16.172 16.278 -8.825 1.00 72.62 172 ARG A C 1
ATOM 1305 O O . ARG A 1 172 ? 16.604 15.180 -8.498 1.00 72.62 172 ARG A O 1
ATOM 1312 N N . GLY A 1 173 ? 16.919 17.376 -8.687 1.00 64.25 173 GLY A N 1
ATOM 1313 C CA . GLY A 1 173 ? 18.332 17.353 -8.292 1.00 64.25 173 GLY A CA 1
ATOM 1314 C C . GLY A 1 173 ? 18.571 16.894 -6.850 1.00 64.25 173 GLY A C 1
ATOM 1315 O O . GLY A 1 173 ? 19.673 16.473 -6.510 1.00 64.25 173 GLY A O 1
ATOM 1316 N N . ALA A 1 174 ? 17.538 16.938 -6.005 1.00 60.94 174 ALA A N 1
ATOM 1317 C CA . ALA A 1 174 ? 17.584 16.460 -4.623 1.00 60.94 174 ALA A CA 1
ATOM 1318 C C . ALA A 1 174 ? 17.316 14.948 -4.470 1.00 60.94 174 ALA A C 1
ATOM 1320 O O . ALA A 1 174 ? 17.302 14.455 -3.340 1.00 60.94 174 ALA A O 1
ATOM 1321 N N . THR A 1 175 ? 17.083 14.221 -5.570 1.00 55.78 175 THR A N 1
ATOM 1322 C CA . THR A 1 175 ? 16.844 12.771 -5.567 1.00 55.78 175 THR A CA 1
ATOM 1323 C C . THR A 1 175 ? 17.994 12.016 -6.232 1.00 55.78 175 THR A C 1
ATOM 1325 O O . THR A 1 175 ? 18.435 12.441 -7.303 1.00 55.78 175 THR A O 1
ATOM 1328 N N . PRO A 1 176 ? 18.483 10.914 -5.637 1.00 53.50 176 PRO A N 1
ATOM 1329 C CA . PRO A 1 176 ? 17.954 10.241 -4.447 1.00 53.50 176 PRO A CA 1
ATOM 1330 C C . PRO A 1 176 ? 18.181 10.980 -3.133 1.00 53.50 176 PRO A C 1
ATOM 1332 O O . PRO A 1 176 ? 19.285 11.424 -2.817 1.00 53.50 176 PRO A O 1
ATOM 1335 N N . SER A 1 177 ? 17.101 11.123 -2.361 1.00 51.47 177 SER A N 1
ATOM 1336 C CA . SER A 1 177 ? 17.147 11.857 -1.102 1.00 51.47 177 SER A CA 1
ATOM 1337 C C . SER A 1 177 ? 17.827 10.988 -0.031 1.00 51.47 177 SER A C 1
ATOM 1339 O O . SER A 1 177 ? 17.519 9.802 0.072 1.00 51.47 177 SER A O 1
ATOM 1341 N N . PRO A 1 178 ? 18.732 11.518 0.811 1.00 47.31 178 PRO A N 1
ATOM 1342 C CA . PRO A 1 178 ? 19.420 10.704 1.819 1.00 47.31 178 PRO A CA 1
ATOM 1343 C C . PRO A 1 178 ? 18.516 10.133 2.929 1.00 47.31 178 PRO A C 1
ATOM 1345 O O . PRO A 1 178 ? 19.013 9.416 3.796 1.00 47.31 178 PRO A O 1
ATOM 1348 N N . ARG A 1 179 ? 17.230 10.512 2.976 1.00 37.25 179 ARG A N 1
ATOM 1349 C CA . ARG A 1 179 ? 16.295 10.218 4.072 1.00 37.25 179 ARG A CA 1
ATOM 1350 C C . ARG A 1 179 ? 14.900 9.876 3.535 1.00 37.25 179 ARG A C 1
ATOM 1352 O O . ARG A 1 179 ? 14.009 10.719 3.602 1.00 37.25 179 ARG A O 1
ATOM 1359 N N . ASN A 1 180 ? 14.712 8.653 3.053 1.00 38.31 180 ASN A N 1
ATOM 1360 C CA . ASN A 1 180 ? 13.394 8.011 3.127 1.00 38.31 180 ASN A CA 1
ATOM 1361 C C . ASN A 1 180 ? 13.249 7.273 4.460 1.00 38.31 180 ASN A C 1
ATOM 1363 O O . ASN A 1 180 ? 14.271 6.726 4.941 1.00 38.31 180 ASN A O 1
#